Protein AF-A0A7J7LRU0-F1 (afdb_monomer)

Foldseek 3Di:
DLVQLLVDPALVSLVVVLVVLLCVVVVDVVSLVVCVVVVVLLSSLVSLLVVQVSDDPSSLVSLLSSFKDQDDPPPPPPPPDDDDDDDDDDDDDDDDDDDDDDDDDDDDDDDDDDDDDDDDDDDDDDDDDDDDDDPPPPPVPVVLRQIDGPRLSSCLNHLLPVVSVLSHPPVSLLVSLVSLLSLCVRPPCNVVSLVSCVVSVVLLSLLVVLQDPSDDPVNNVSSVVSVVSSCVVPDDPVSVVSVVVSCCVPVVPPDPPPPPPPPDDDDDDDDDDDDPDDDDD

Sequence (281 aa):
MLALIEAAETRDMLHMTLPLLACALRQNPQNVQDMQSYRGYHLLALFLHRRMSLFDMLCLEIFFQMAACEASVSETQKVPEIQTITTPPAGVIHETSYDYLTLSKFDELSSVGSHGDMDDFSVLKDSLSHISELEHNEVQSSTSNCVVSSNADMVKHVLLDWTLWVMAPVSIQISLLGFLERLVSMHWYRNHNLTVLRRINLVQHLLITLQRGDVEVPVLEKLVVLLGVVLEDGFLGSELEQVVKFVIMTFDPPKLASRHQITRVDGKTCYCVEHVARDAY

Structure (mmCIF, N/CA/C/O backbone):
data_AF-A0A7J7LRU0-F1
#
_entry.id   AF-A0A7J7LRU0-F1
#
loop_
_atom_site.group_PDB
_atom_site.id
_atom_site.type_symbol
_atom_site.label_atom_id
_atom_site.label_alt_id
_atom_site.label_comp_id
_atom_site.label_asym_id
_atom_site.label_entity_id
_atom_site.label_seq_id
_atom_site.pdbx_PDB_ins_code
_atom_site.Cartn_x
_atom_site.Cartn_y
_atom_site.Cartn_z
_atom_site.occupancy
_atom_site.B_iso_or_equiv
_atom_site.auth_seq_id
_atom_site.auth_comp_id
_atom_site.auth_asym_id
_atom_site.auth_atom_id
_atom_site.pdbx_PDB_model_num
ATOM 1 N N . MET A 1 1 ? 12.204 8.845 -16.095 1.00 88.19 1 MET A N 1
ATOM 2 C CA . MET A 1 1 ? 12.395 7.695 -15.181 1.00 88.19 1 MET A CA 1
ATOM 3 C C . MET A 1 1 ? 11.219 6.733 -15.196 1.00 88.19 1 MET A C 1
ATOM 5 O O . MET A 1 1 ? 11.465 5.566 -15.446 1.00 88.19 1 MET A O 1
ATOM 9 N N . LEU A 1 2 ? 9.967 7.180 -15.021 1.00 94.19 2 LEU A N 1
ATOM 10 C CA . LEU A 1 2 ? 8.805 6.273 -15.064 1.00 94.19 2 LEU A CA 1
ATOM 11 C C . LEU A 1 2 ? 8.705 5.441 -16.358 1.00 94.19 2 LEU A C 1
ATOM 13 O O . LEU A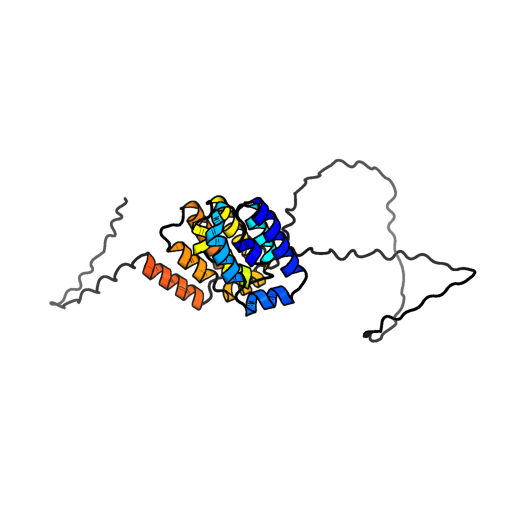 1 2 ? 8.419 4.254 -16.287 1.00 94.19 2 LEU A O 1
ATOM 17 N N . ALA A 1 3 ? 9.055 6.016 -17.513 1.00 94.38 3 ALA A N 1
ATOM 18 C CA . ALA A 1 3 ? 9.120 5.280 -18.781 1.00 94.38 3 ALA A CA 1
ATOM 19 C C . ALA A 1 3 ? 10.115 4.097 -18.770 1.00 94.38 3 ALA A C 1
ATOM 21 O O . ALA A 1 3 ? 9.905 3.117 -19.473 1.00 94.38 3 ALA A O 1
ATOM 22 N N . LEU A 1 4 ? 11.186 4.152 -17.963 1.00 94.69 4 LEU A N 1
ATOM 23 C CA . LEU A 1 4 ? 12.121 3.026 -17.827 1.00 94.69 4 LEU A CA 1
ATOM 24 C C . LEU A 1 4 ? 11.500 1.868 -17.036 1.00 94.69 4 LEU A C 1
ATOM 26 O O . LEU A 1 4 ? 11.784 0.714 -17.329 1.00 94.69 4 LEU A O 1
ATOM 30 N N . ILE A 1 5 ? 10.642 2.179 -16.060 1.00 95.56 5 ILE A N 1
ATOM 31 C CA . ILE A 1 5 ? 9.889 1.179 -15.291 1.00 95.56 5 ILE A CA 1
ATOM 32 C C . ILE A 1 5 ? 8.821 0.544 -16.186 1.00 95.56 5 ILE A C 1
ATOM 34 O O . ILE A 1 5 ? 8.662 -0.673 -16.191 1.00 95.56 5 ILE A O 1
ATOM 38 N N . GLU A 1 6 ? 8.133 1.352 -16.997 1.00 96.25 6 GLU A N 1
ATOM 39 C CA . GLU A 1 6 ? 7.193 0.851 -18.005 1.00 96.25 6 GLU A CA 1
ATOM 40 C C . GLU A 1 6 ? 7.884 -0.095 -19.003 1.00 96.25 6 GLU A C 1
ATOM 42 O O . GLU A 1 6 ? 7.370 -1.177 -19.294 1.00 96.25 6 GLU A O 1
ATOM 47 N N . ALA A 1 7 ? 9.074 0.274 -19.480 1.00 96.06 7 ALA A N 1
ATOM 48 C CA . ALA A 1 7 ? 9.856 -0.505 -20.437 1.00 96.06 7 ALA A CA 1
ATOM 49 C C . ALA A 1 7 ? 10.620 -1.696 -19.824 1.00 96.06 7 ALA A C 1
ATOM 51 O O . ALA A 1 7 ? 11.275 -2.427 -20.560 1.00 96.06 7 ALA A O 1
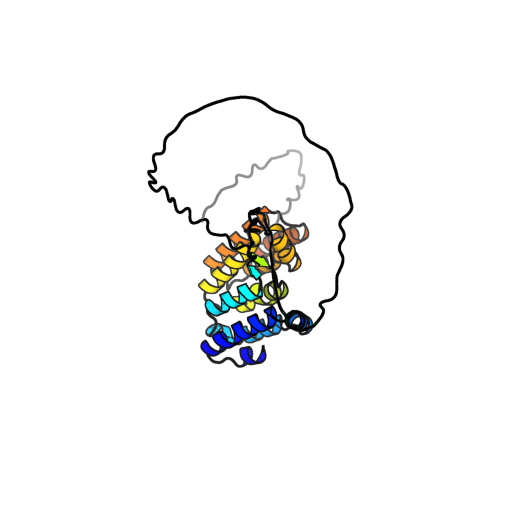ATOM 52 N N . ALA A 1 8 ? 10.577 -1.905 -18.504 1.00 96.62 8 ALA A N 1
ATOM 53 C CA . ALA A 1 8 ? 11.295 -3.008 -17.872 1.00 96.62 8 ALA A CA 1
ATOM 54 C C . ALA A 1 8 ? 10.692 -4.364 -18.274 1.00 96.62 8 ALA A C 1
ATOM 56 O O . ALA A 1 8 ? 9.512 -4.612 -18.046 1.00 96.62 8 ALA A O 1
ATOM 57 N N . GLU A 1 9 ? 11.504 -5.254 -18.843 1.00 96.06 9 GLU A N 1
ATOM 58 C CA . GLU A 1 9 ? 11.074 -6.603 -19.255 1.00 96.06 9 GLU A CA 1
ATOM 59 C C . GLU A 1 9 ? 11.659 -7.708 -18.367 1.00 96.06 9 GLU A C 1
ATOM 61 O O . GLU A 1 9 ? 11.152 -8.829 -18.348 1.00 96.06 9 GLU A O 1
ATOM 66 N N . THR A 1 10 ? 12.699 -7.390 -17.592 1.00 97.31 10 THR A N 1
ATOM 67 C CA . THR A 1 10 ? 13.363 -8.324 -16.679 1.00 97.31 10 THR A CA 1
ATOM 68 C C . THR A 1 10 ? 13.383 -7.790 -15.251 1.00 97.31 10 THR A C 1
ATOM 70 O O . THR A 1 10 ? 13.264 -6.586 -15.005 1.00 97.31 10 THR A O 1
ATOM 73 N N . ARG A 1 11 ? 13.562 -8.702 -14.289 1.00 96.81 11 ARG A N 1
ATOM 74 C CA . ARG A 1 11 ? 13.731 -8.352 -12.873 1.00 96.81 11 ARG A CA 1
ATOM 75 C C . ARG A 1 11 ? 14.931 -7.426 -12.665 1.00 96.81 11 ARG A C 1
ATOM 77 O O . ARG A 1 11 ? 14.790 -6.412 -11.993 1.00 96.81 11 ARG A O 1
ATOM 84 N N . ASP A 1 12 ? 16.053 -7.704 -13.326 1.00 96.81 12 ASP A N 1
ATOM 85 C CA . ASP A 1 12 ? 17.265 -6.882 -13.231 1.00 96.81 12 ASP A CA 1
ATOM 86 C C . ASP A 1 12 ? 17.023 -5.438 -13.699 1.00 96.81 12 ASP A C 1
ATOM 88 O O . ASP A 1 12 ? 17.515 -4.488 -13.093 1.00 96.81 12 ASP A O 1
ATOM 92 N N . MET A 1 13 ? 16.205 -5.236 -14.741 1.00 97.12 13 MET A N 1
ATOM 93 C CA . MET A 1 13 ? 15.830 -3.887 -15.178 1.00 97.12 13 MET A CA 1
ATOM 94 C C . MET A 1 13 ? 15.014 -3.147 -14.113 1.00 97.12 13 MET A C 1
ATOM 96 O O . MET A 1 13 ? 15.250 -1.958 -13.888 1.00 97.12 13 MET A O 1
ATOM 100 N N . LEU A 1 14 ? 14.082 -3.817 -13.425 1.00 96.25 14 LEU A N 1
ATOM 101 C CA . LEU A 1 14 ? 13.378 -3.214 -12.285 1.00 96.25 14 LEU A CA 1
ATOM 102 C C . LEU A 1 14 ? 14.336 -2.908 -11.132 1.00 96.25 14 LEU A C 1
ATOM 104 O O . LEU A 1 14 ? 14.310 -1.801 -10.595 1.00 96.25 14 LEU A O 1
ATOM 108 N N . HIS A 1 15 ? 15.228 -3.843 -10.806 1.00 96.81 15 HIS A N 1
ATOM 109 C CA . HIS A 1 15 ? 16.240 -3.678 -9.759 1.00 96.81 15 HIS A CA 1
ATOM 110 C C . HIS A 1 15 ? 17.196 -2.521 -10.033 1.00 96.81 15 HIS A C 1
ATOM 112 O O . HIS A 1 15 ? 17.684 -1.914 -9.092 1.00 96.81 15 HIS A O 1
ATOM 118 N N . MET A 1 16 ? 17.429 -2.162 -11.294 1.00 95.44 16 MET A N 1
ATOM 119 C CA . MET A 1 16 ? 18.227 -0.987 -11.646 1.00 95.44 16 MET A CA 1
ATOM 120 C C . MET A 1 16 ? 17.396 0.301 -11.676 1.00 95.44 16 MET A C 1
ATOM 122 O O . MET A 1 16 ? 17.855 1.355 -11.241 1.00 95.44 16 MET A O 1
ATOM 126 N N . THR A 1 17 ? 16.167 0.251 -12.189 1.00 97.38 17 THR A N 1
ATOM 127 C CA . THR A 1 17 ? 15.354 1.457 -12.425 1.00 97.38 17 THR A CA 1
ATOM 128 C C . THR A 1 17 ? 14.665 1.985 -11.169 1.00 97.38 17 THR A C 1
ATOM 130 O O . THR A 1 17 ? 14.569 3.205 -11.010 1.00 97.38 17 THR A O 1
ATOM 133 N N . LEU A 1 18 ? 14.226 1.111 -10.257 1.00 97.19 18 LEU A N 1
ATOM 134 C CA . LEU A 1 18 ? 13.568 1.522 -9.015 1.00 97.19 18 LEU A CA 1
ATOM 135 C C . LEU A 1 18 ? 14.518 2.281 -8.069 1.00 97.19 18 LEU A C 1
ATOM 137 O O . LEU A 1 18 ? 14.130 3.362 -7.618 1.00 97.19 18 LEU A O 1
ATOM 141 N N . PRO A 1 19 ? 15.768 1.837 -7.813 1.00 96.31 19 PRO A N 1
ATOM 142 C CA . PRO A 1 19 ? 16.715 2.621 -7.022 1.00 96.31 19 PRO A CA 1
ATOM 143 C C . PRO A 1 19 ? 17.074 3.953 -7.671 1.00 96.31 19 PRO A C 1
ATOM 145 O O . PRO A 1 19 ? 17.225 4.949 -6.969 1.00 96.31 19 PRO A O 1
ATOM 148 N N . LEU A 1 20 ? 17.182 4.007 -9.005 1.00 96.50 20 LEU A N 1
ATOM 149 C CA . LEU A 1 20 ? 17.423 5.267 -9.713 1.00 96.50 20 LEU A CA 1
ATOM 150 C C . LEU A 1 20 ? 16.274 6.256 -9.498 1.00 96.50 20 LEU A C 1
ATOM 152 O O . LEU A 1 20 ? 16.531 7.431 -9.229 1.00 96.50 20 LEU A O 1
ATOM 156 N N . LEU A 1 21 ? 15.023 5.786 -9.558 1.00 96.81 21 LEU A N 1
ATOM 157 C CA . LEU A 1 21 ? 13.862 6.605 -9.221 1.00 96.81 21 LEU A CA 1
ATOM 158 C C . LEU A 1 21 ? 13.920 7.065 -7.759 1.00 96.81 21 LEU A C 1
ATOM 160 O O . LEU A 1 21 ? 13.789 8.259 -7.501 1.00 96.81 21 LEU A O 1
ATOM 164 N N . ALA A 1 22 ? 14.164 6.154 -6.815 1.00 95.56 22 ALA A N 1
ATOM 165 C CA . ALA A 1 22 ? 14.264 6.486 -5.395 1.00 95.56 22 ALA A CA 1
ATOM 166 C C . ALA A 1 22 ? 15.348 7.543 -5.124 1.00 95.56 22 ALA A C 1
ATOM 168 O O . ALA A 1 22 ? 15.098 8.535 -4.438 1.00 95.56 22 ALA A O 1
ATOM 169 N N . CYS A 1 23 ? 16.528 7.389 -5.728 1.00 94.69 23 CYS A N 1
ATOM 170 C CA . CYS A 1 23 ? 17.610 8.366 -5.659 1.00 94.69 23 CYS A CA 1
ATOM 171 C C . CYS A 1 23 ? 17.199 9.720 -6.244 1.00 94.69 23 CYS A C 1
ATOM 173 O O . CYS A 1 23 ? 17.439 10.741 -5.606 1.00 94.69 23 CYS A O 1
ATOM 175 N N . ALA A 1 24 ? 16.548 9.749 -7.408 1.00 95.44 24 ALA A N 1
ATOM 176 C CA . ALA A 1 24 ? 16.116 10.998 -8.029 1.00 95.44 24 ALA A CA 1
ATOM 177 C C . ALA A 1 24 ? 15.064 11.744 -7.204 1.00 95.44 24 ALA A C 1
ATOM 179 O O . ALA A 1 24 ? 15.110 12.973 -7.143 1.00 95.44 24 ALA A O 1
ATOM 180 N N . LEU A 1 25 ? 14.138 11.027 -6.561 1.00 94.88 25 LEU A N 1
ATOM 181 C CA . LEU A 1 25 ? 13.164 11.642 -5.656 1.00 94.88 25 LEU A CA 1
ATOM 182 C C . LEU A 1 25 ? 13.831 12.162 -4.380 1.00 94.88 25 LEU A C 1
ATOM 184 O O . LEU A 1 25 ? 13.504 13.251 -3.921 1.00 94.88 25 LEU A O 1
ATOM 188 N N . ARG A 1 26 ? 14.800 11.421 -3.828 1.00 91.81 26 ARG A N 1
ATOM 189 C CA . ARG A 1 26 ? 15.513 11.816 -2.605 1.00 91.81 26 ARG A CA 1
ATOM 190 C C . ARG A 1 26 ? 16.450 13.007 -2.816 1.00 91.81 26 ARG A C 1
ATOM 192 O O . ARG A 1 26 ? 16.579 13.841 -1.930 1.00 91.81 26 ARG A O 1
ATOM 199 N N . GLN A 1 27 ? 17.128 13.073 -3.959 1.00 92.56 27 GLN A N 1
ATOM 200 C CA . GLN A 1 27 ? 18.131 14.106 -4.240 1.00 92.56 27 GLN A CA 1
ATOM 201 C C . GLN A 1 27 ? 17.520 15.451 -4.636 1.00 92.56 27 GLN A C 1
ATOM 203 O O . GLN A 1 27 ? 18.160 16.480 -4.439 1.00 92.56 27 GLN A O 1
ATOM 208 N N . ASN A 1 28 ? 16.312 15.458 -5.207 1.00 92.62 28 ASN A N 1
ATOM 209 C CA . ASN A 1 28 ? 15.682 16.683 -5.679 1.00 92.62 28 ASN A CA 1
ATOM 210 C C . ASN A 1 28 ? 14.194 16.737 -5.284 1.00 92.62 28 ASN A C 1
ATOM 212 O O . ASN A 1 28 ? 13.382 16.037 -5.896 1.00 92.62 28 ASN A O 1
ATOM 216 N N . PRO A 1 29 ? 13.800 17.606 -4.332 1.00 92.19 29 PRO A N 1
ATOM 217 C CA . PRO A 1 29 ? 12.407 17.732 -3.907 1.00 92.19 29 PRO A CA 1
ATOM 218 C C . PRO A 1 29 ? 11.482 18.221 -5.030 1.00 92.19 29 PRO A C 1
ATOM 220 O O . PRO A 1 29 ? 10.289 17.919 -4.998 1.00 92.19 29 PRO A O 1
ATOM 223 N N . GLN A 1 30 ? 12.008 18.900 -6.059 1.00 95.94 30 GLN A N 1
ATOM 224 C CA . GLN A 1 30 ? 11.218 19.257 -7.238 1.00 95.94 30 GLN A CA 1
ATOM 225 C C . GLN A 1 30 ? 10.690 18.008 -7.949 1.00 95.94 30 GLN A C 1
ATOM 227 O O . GLN A 1 30 ? 9.542 17.995 -8.371 1.00 95.94 30 GLN A O 1
ATOM 232 N N . ASN A 1 31 ? 11.462 16.917 -7.998 1.00 95.81 31 ASN A N 1
ATOM 233 C CA . ASN A 1 31 ? 10.994 15.672 -8.608 1.00 95.81 31 ASN A CA 1
ATOM 234 C C . ASN A 1 31 ? 9.808 15.072 -7.836 1.00 95.81 31 ASN A C 1
ATOM 236 O O . ASN A 1 31 ? 8.919 14.478 -8.441 1.00 95.81 31 ASN A O 1
ATOM 240 N N . VAL A 1 32 ? 9.768 15.235 -6.508 1.00 95.12 32 VAL A N 1
ATOM 241 C CA . VAL A 1 32 ? 8.619 14.820 -5.686 1.00 95.12 32 VAL A CA 1
ATOM 242 C C . VAL A 1 32 ? 7.399 15.687 -6.002 1.00 95.12 32 VAL A C 1
ATOM 244 O O . VAL A 1 32 ? 6.313 15.146 -6.209 1.00 95.12 32 VAL A O 1
ATOM 247 N N . GLN A 1 33 ? 7.579 17.007 -6.111 1.00 96.00 33 GLN A N 1
ATOM 248 C CA . GLN A 1 33 ? 6.503 17.928 -6.499 1.00 96.00 33 GLN A CA 1
ATOM 249 C C . GLN A 1 33 ? 5.985 17.654 -7.915 1.00 96.00 33 GLN A C 1
ATOM 251 O O . GLN A 1 33 ? 4.777 17.689 -8.151 1.00 96.00 33 GLN A O 1
ATOM 256 N N . ASP A 1 34 ? 6.869 17.327 -8.854 1.00 96.50 34 ASP A N 1
ATOM 257 C CA . ASP A 1 34 ? 6.502 16.964 -10.220 1.00 96.50 34 ASP A CA 1
ATOM 258 C C . ASP A 1 34 ? 5.733 15.634 -10.231 1.00 96.50 34 ASP A C 1
ATOM 260 O O . ASP A 1 34 ? 4.680 15.527 -10.861 1.00 96.50 34 ASP A O 1
ATOM 264 N N . MET A 1 35 ? 6.183 14.631 -9.464 1.00 97.12 35 MET A N 1
ATOM 265 C CA . MET A 1 35 ? 5.444 13.375 -9.281 1.00 97.12 35 MET A CA 1
ATOM 266 C C . MET A 1 35 ? 4.036 13.607 -8.716 1.00 97.12 35 MET A C 1
ATOM 268 O O . MET A 1 35 ? 3.106 12.901 -9.102 1.00 97.12 35 MET A O 1
ATOM 272 N N . GLN A 1 36 ? 3.842 14.589 -7.839 1.00 95.19 36 GLN A N 1
ATOM 273 C CA . GLN A 1 36 ? 2.513 14.958 -7.341 1.00 95.19 36 GLN A CA 1
ATOM 274 C C . GLN A 1 36 ? 1.690 15.672 -8.422 1.00 95.19 36 GLN A C 1
ATOM 276 O O . GLN A 1 36 ? 0.579 15.244 -8.746 1.00 95.19 36 GLN A O 1
ATOM 281 N N . SER A 1 37 ? 2.261 16.712 -9.033 1.00 96.62 37 SER A N 1
ATOM 282 C CA . SER A 1 37 ? 1.595 17.583 -10.011 1.00 96.62 37 SER A CA 1
ATOM 283 C C . SER A 1 37 ? 1.133 16.821 -11.253 1.00 96.62 37 SER A C 1
ATOM 285 O O . SER A 1 37 ? 0.023 17.031 -11.742 1.00 96.62 37 SER A O 1
ATOM 287 N N . TYR A 1 38 ? 1.948 15.877 -11.727 1.00 96.38 38 TYR A N 1
ATOM 288 C CA . TYR A 1 38 ? 1.667 15.076 -12.919 1.00 96.38 38 TYR A CA 1
ATOM 289 C C . TYR A 1 38 ? 1.069 13.700 -12.607 1.00 96.38 38 TYR A C 1
ATOM 291 O O . TYR A 1 38 ? 1.024 12.838 -13.482 1.00 96.38 38 TYR A O 1
ATOM 299 N N . ARG A 1 39 ? 0.606 13.465 -11.368 1.00 96.94 39 ARG A N 1
ATOM 300 C CA . ARG A 1 39 ? 0.077 12.162 -10.918 1.00 96.94 39 ARG A CA 1
ATOM 301 C C . ARG A 1 39 ? 1.047 10.998 -11.175 1.00 96.94 39 ARG A C 1
ATOM 303 O O . ARG A 1 39 ? 0.626 9.863 -11.395 1.00 96.94 39 ARG A O 1
ATOM 310 N N . GLY A 1 40 ? 2.347 11.261 -11.103 1.00 97.62 40 GLY A N 1
ATOM 311 C CA . GLY A 1 40 ? 3.419 10.301 -11.337 1.00 97.62 40 G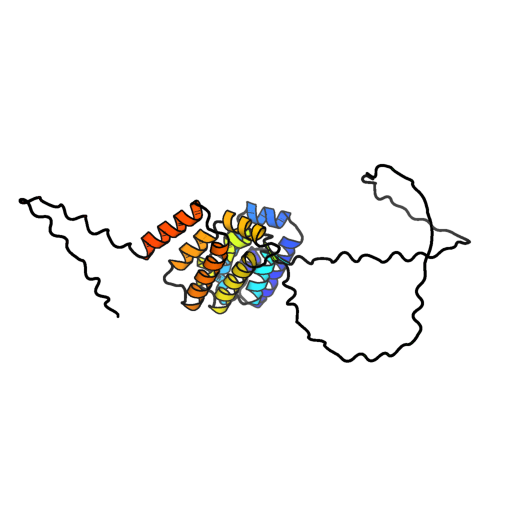LY A CA 1
ATOM 312 C C . GLY A 1 40 ? 3.330 9.050 -10.463 1.00 97.62 40 GLY A C 1
ATOM 313 O O . GLY A 1 40 ? 3.620 7.966 -10.953 1.00 97.62 40 GLY A O 1
ATOM 314 N N . TYR A 1 41 ? 2.855 9.148 -9.215 1.00 97.75 41 TYR A N 1
ATOM 315 C CA . TYR A 1 41 ? 2.637 7.962 -8.368 1.00 97.75 41 TYR A CA 1
ATOM 316 C C . TYR A 1 41 ? 1.505 7.059 -8.875 1.00 97.75 41 TYR A C 1
ATOM 318 O O . TYR A 1 41 ? 1.621 5.840 -8.811 1.00 97.75 41 TYR A O 1
ATOM 326 N N . HIS A 1 42 ? 0.448 7.634 -9.455 1.00 96.94 42 HIS A N 1
ATOM 327 C CA . HIS A 1 42 ? -0.616 6.842 -10.077 1.00 96.94 42 HIS A CA 1
ATOM 328 C C . HIS A 1 42 ? -0.094 6.141 -11.334 1.00 96.94 42 HIS A C 1
ATOM 330 O O . HIS A 1 42 ? -0.379 4.970 -11.558 1.00 96.94 42 HIS A O 1
ATOM 336 N N . LEU A 1 43 ? 0.701 6.848 -12.147 1.00 97.00 43 LEU A N 1
ATOM 337 C CA . LEU A 1 43 ? 1.359 6.256 -13.313 1.00 97.00 43 LEU A CA 1
ATOM 338 C C . LEU A 1 43 ? 2.324 5.140 -12.905 1.00 97.00 43 LEU A C 1
ATOM 340 O O . LEU A 1 43 ? 2.339 4.092 -13.540 1.00 97.00 43 LEU A O 1
ATOM 344 N N . LEU A 1 44 ? 3.081 5.331 -11.821 1.00 97.56 44 LEU A N 1
ATOM 345 C CA . LEU A 1 44 ? 3.947 4.299 -11.259 1.00 97.56 44 LEU A CA 1
ATOM 346 C C . LEU A 1 44 ? 3.145 3.040 -10.901 1.00 97.56 44 LEU A C 1
ATOM 348 O O . LEU A 1 44 ? 3.507 1.960 -11.360 1.00 97.56 44 LEU A O 1
ATOM 352 N N . ALA A 1 45 ? 2.035 3.175 -10.167 1.00 96.62 45 ALA A N 1
ATOM 353 C CA . ALA A 1 45 ? 1.150 2.049 -9.857 1.00 96.62 45 ALA A CA 1
ATOM 354 C C . ALA A 1 45 ? 0.640 1.354 -11.134 1.00 96.62 45 ALA A C 1
ATOM 356 O O . ALA A 1 45 ? 0.750 0.135 -11.268 1.00 96.62 45 ALA A O 1
ATOM 357 N N . LEU A 1 46 ? 0.170 2.124 -12.122 1.00 96.12 46 LEU A N 1
ATOM 358 C CA . LEU A 1 46 ? -0.312 1.597 -13.405 1.00 96.12 46 LEU A CA 1
ATOM 359 C C . LEU A 1 46 ? 0.759 0.824 -14.186 1.00 96.12 46 LEU A C 1
ATOM 361 O O . LEU A 1 46 ? 0.459 -0.211 -14.781 1.00 96.12 46 LEU A O 1
ATOM 365 N N . PHE A 1 47 ? 2.004 1.300 -14.201 1.00 96.19 47 PHE A N 1
ATOM 366 C CA . PHE A 1 47 ? 3.094 0.591 -14.869 1.00 96.19 47 PHE A CA 1
ATOM 367 C C . PHE A 1 47 ? 3.453 -0.704 -14.141 1.00 96.19 47 PHE A C 1
ATOM 369 O O . PHE A 1 47 ? 3.691 -1.723 -14.790 1.00 96.19 47 PHE A O 1
ATOM 376 N N . LEU A 1 48 ? 3.408 -0.707 -12.808 1.00 95.75 48 LEU A N 1
ATOM 377 C CA . LEU A 1 48 ? 3.701 -1.892 -12.005 1.00 95.75 48 LEU A CA 1
ATOM 378 C C . LEU A 1 48 ? 2.660 -2.996 -12.143 1.00 95.75 48 LEU A C 1
ATOM 380 O O . LEU A 1 48 ? 3.037 -4.162 -12.100 1.00 95.75 48 LEU A O 1
ATOM 384 N N . HIS A 1 49 ? 1.388 -2.669 -12.386 1.00 94.75 49 HIS A N 1
ATOM 385 C CA . HIS A 1 49 ? 0.347 -3.674 -12.654 1.00 94.75 49 HIS A CA 1
ATOM 386 C C . HIS A 1 49 ? 0.775 -4.673 -13.740 1.00 94.75 49 HIS A C 1
ATOM 388 O O . HIS A 1 49 ? 0.590 -5.879 -13.601 1.00 94.75 49 HIS A O 1
ATOM 394 N N . ARG A 1 50 ? 1.434 -4.189 -14.801 1.00 92.88 50 ARG A N 1
ATOM 395 C CA . ARG A 1 50 ? 1.934 -5.021 -15.914 1.00 92.88 50 ARG A CA 1
ATOM 396 C C . ARG A 1 50 ? 3.287 -5.684 -15.640 1.00 92.88 50 ARG A C 1
ATOM 398 O O . ARG A 1 50 ? 3.787 -6.419 -16.492 1.00 92.88 50 ARG A O 1
ATOM 405 N N . ARG A 1 51 ? 3.910 -5.373 -14.503 1.00 94.88 51 ARG A N 1
ATOM 406 C CA . ARG A 1 51 ? 5.264 -5.796 -14.115 1.00 94.88 51 ARG A CA 1
ATOM 407 C C . ARG A 1 51 ? 5.296 -6.528 -12.779 1.00 94.88 51 ARG A C 1
ATOM 409 O O . ARG A 1 51 ? 6.375 -6.906 -12.336 1.00 94.88 51 ARG A O 1
ATOM 416 N N . MET A 1 52 ? 4.141 -6.785 -12.164 1.00 95.06 52 MET A N 1
ATOM 417 C CA . MET A 1 52 ? 4.073 -7.397 -10.838 1.00 95.06 52 MET A CA 1
ATOM 418 C C . MET A 1 52 ? 4.721 -8.789 -10.799 1.00 95.06 52 MET A C 1
ATOM 420 O O . MET A 1 52 ? 5.323 -9.156 -9.799 1.00 95.06 52 MET A O 1
ATOM 424 N N . SER A 1 53 ? 4.717 -9.532 -11.911 1.00 95.12 53 SER A N 1
ATOM 425 C CA . SER A 1 53 ? 5.417 -10.823 -12.021 1.00 95.12 53 SER A CA 1
ATOM 426 C C . SER A 1 53 ? 6.944 -10.727 -11.888 1.00 95.12 53 SER A C 1
ATOM 428 O O . SER A 1 53 ? 7.607 -11.721 -11.600 1.00 95.12 53 SER A O 1
ATOM 430 N N . LEU A 1 54 ? 7.516 -9.548 -12.141 1.00 96.00 54 LEU A N 1
ATOM 431 C CA . LEU A 1 54 ? 8.945 -9.272 -11.997 1.00 96.00 54 LEU A CA 1
ATOM 432 C C . LEU A 1 54 ? 9.281 -8.713 -10.605 1.00 96.00 54 LEU A C 1
ATOM 434 O O . LEU A 1 54 ? 10.448 -8.739 -10.218 1.00 96.00 54 LEU A O 1
ATOM 438 N N . PHE A 1 55 ? 8.275 -8.219 -9.878 1.00 96.69 55 PHE A N 1
ATOM 439 C CA . PHE A 1 55 ? 8.414 -7.524 -8.604 1.00 96.69 55 PHE A CA 1
ATOM 440 C C . PHE A 1 55 ? 8.700 -8.508 -7.465 1.00 96.69 55 PHE A C 1
ATOM 442 O O . PHE A 1 55 ? 8.032 -9.530 -7.315 1.00 96.69 55 PHE A O 1
ATOM 449 N N . ASP A 1 56 ? 9.698 -8.193 -6.647 1.00 96.81 56 ASP A N 1
ATOM 450 C CA . ASP A 1 56 ? 10.123 -9.009 -5.514 1.00 96.81 56 ASP A CA 1
ATOM 451 C C . ASP A 1 56 ? 10.315 -8.166 -4.245 1.00 96.81 56 ASP A C 1
ATOM 453 O O . ASP A 1 56 ? 9.996 -6.976 -4.201 1.00 96.81 56 ASP A O 1
ATOM 457 N N . MET A 1 57 ? 10.817 -8.798 -3.183 1.00 97.44 57 MET A N 1
ATOM 458 C CA . MET A 1 57 ? 11.022 -8.131 -1.895 1.00 97.44 57 MET A CA 1
ATOM 459 C C . MET A 1 57 ? 11.984 -6.948 -1.977 1.00 97.44 57 MET A C 1
ATOM 461 O O . MET A 1 57 ? 11.738 -5.937 -1.328 1.00 97.44 57 MET A O 1
ATOM 465 N N . LEU A 1 58 ? 13.026 -7.023 -2.811 1.00 96.75 58 LEU A N 1
ATOM 466 C CA . LEU A 1 58 ? 13.960 -5.911 -2.979 1.00 96.75 58 LEU A CA 1
ATOM 467 C C . LEU A 1 58 ? 13.248 -4.690 -3.576 1.00 96.75 58 LEU A C 1
ATOM 469 O O . LEU A 1 58 ? 13.435 -3.563 -3.121 1.00 96.75 58 LEU A O 1
ATOM 473 N N . CYS A 1 59 ? 12.378 -4.917 -4.564 1.00 97.50 59 CYS A N 1
ATOM 474 C CA . CYS A 1 59 ? 11.550 -3.857 -5.132 1.00 97.50 59 CYS A CA 1
ATOM 475 C C . CYS A 1 59 ? 10.634 -3.221 -4.070 1.00 97.50 59 CYS A C 1
ATOM 477 O O . CYS A 1 59 ? 10.488 -1.997 -4.035 1.00 97.50 59 CYS A O 1
ATOM 479 N N . LEU A 1 60 ? 10.049 -4.038 -3.184 1.00 97.94 60 LEU A N 1
ATOM 480 C CA . LEU A 1 60 ? 9.203 -3.564 -2.085 1.00 97.94 60 LEU A CA 1
ATOM 481 C C . LEU A 1 60 ? 9.986 -2.709 -1.079 1.00 97.94 60 LEU A C 1
ATOM 483 O O . LEU A 1 60 ? 9.513 -1.648 -0.672 1.00 97.94 60 LEU A O 1
ATOM 487 N N . GLU A 1 61 ? 11.191 -3.134 -0.703 1.00 96.50 61 GLU A N 1
ATOM 488 C CA . GLU A 1 61 ? 12.056 -2.389 0.218 1.00 96.50 61 GLU A CA 1
ATOM 489 C C . GLU A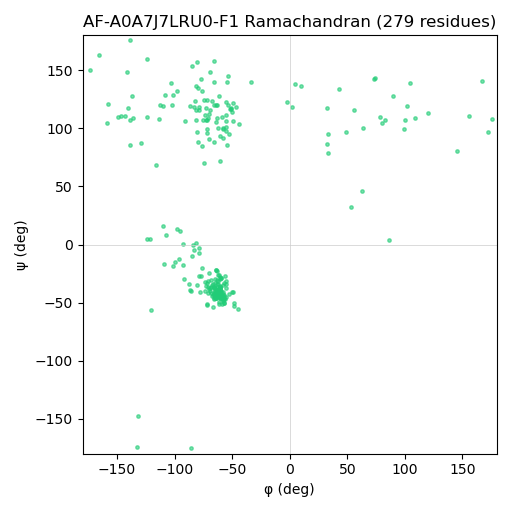 1 61 ? 12.400 -0.998 -0.322 1.00 96.50 61 GLU A C 1
ATOM 491 O O . GLU A 1 61 ? 12.349 -0.012 0.416 1.00 96.50 61 GLU A O 1
ATOM 496 N N . ILE A 1 62 ? 12.661 -0.888 -1.628 1.00 96.44 62 ILE A N 1
ATOM 497 C CA . ILE A 1 62 ? 12.888 0.407 -2.281 1.00 96.44 62 ILE A CA 1
ATOM 498 C C . ILE A 1 62 ? 11.648 1.300 -2.148 1.00 96.44 62 ILE A C 1
ATOM 500 O O . ILE A 1 62 ? 11.775 2.498 -1.896 1.00 96.44 62 ILE A O 1
ATOM 504 N N . PHE A 1 63 ? 10.437 0.746 -2.253 1.00 97.38 63 PHE A N 1
ATOM 505 C CA . PHE A 1 63 ? 9.213 1.537 -2.091 1.00 97.38 63 PHE A CA 1
ATOM 506 C C . PHE A 1 63 ? 9.025 2.025 -0.660 1.00 97.38 63 PHE A C 1
ATOM 508 O O . PHE A 1 63 ? 8.596 3.162 -0.464 1.00 97.38 63 PHE A O 1
ATOM 515 N N . PHE A 1 64 ? 9.392 1.216 0.335 1.00 96.12 64 PHE A N 1
ATOM 516 C CA . PHE A 1 64 ? 9.396 1.659 1.728 1.00 96.12 64 PHE A CA 1
ATOM 517 C C . PHE A 1 64 ? 10.353 2.834 1.936 1.00 96.12 64 PHE A C 1
ATOM 519 O O . PHE A 1 64 ? 9.955 3.827 2.541 1.00 96.12 64 PHE A O 1
ATOM 526 N N . GLN A 1 65 ? 11.554 2.784 1.352 1.00 94.12 65 GLN A N 1
ATOM 527 C CA . GLN A 1 65 ? 12.520 3.892 1.396 1.00 94.12 65 GLN A CA 1
ATOM 528 C C . GLN A 1 65 ? 12.029 5.153 0.667 1.00 94.12 65 GLN A C 1
ATOM 530 O O . GLN A 1 65 ? 12.408 6.267 1.019 1.00 94.12 65 GLN A O 1
ATOM 535 N N . MET A 1 66 ? 11.200 5.001 -0.369 1.00 94.25 66 MET A N 1
ATOM 536 C CA . MET A 1 66 ? 10.586 6.133 -1.072 1.00 94.25 66 MET A CA 1
ATOM 537 C C . MET A 1 66 ? 9.408 6.744 -0.305 1.00 94.25 66 MET A C 1
ATOM 539 O O . MET A 1 66 ? 9.095 7.917 -0.513 1.00 94.25 66 MET A O 1
ATOM 543 N N . ALA A 1 67 ? 8.729 5.945 0.522 1.00 94.94 67 ALA A N 1
ATOM 544 C CA . ALA A 1 67 ? 7.562 6.342 1.303 1.00 94.94 67 ALA A CA 1
ATOM 545 C C . ALA A 1 67 ? 7.933 6.947 2.664 1.00 94.94 67 ALA A C 1
ATOM 547 O O . ALA A 1 67 ? 7.230 7.830 3.165 1.00 94.94 67 ALA A O 1
ATOM 548 N N . ALA A 1 68 ? 9.015 6.459 3.268 1.00 92.00 68 ALA A N 1
ATOM 549 C CA . ALA A 1 68 ? 9.422 6.824 4.610 1.00 92.00 68 ALA A CA 1
ATOM 550 C C . ALA A 1 68 ? 10.940 6.965 4.747 1.00 92.00 68 ALA A C 1
ATOM 552 O O . ALA A 1 68 ? 11.718 6.273 4.094 1.00 92.00 68 ALA A O 1
ATOM 553 N N . CYS A 1 69 ? 11.348 7.862 5.640 1.00 84.44 69 CYS A N 1
ATOM 554 C CA . CYS A 1 69 ? 12.742 8.066 6.006 1.00 84.44 69 CYS A CA 1
ATOM 555 C C . CYS A 1 69 ? 13.021 7.420 7.364 1.00 84.44 69 CYS A C 1
ATOM 557 O O . CYS A 1 69 ? 12.228 7.559 8.297 1.00 84.44 69 CYS A O 1
ATOM 559 N N . GLU A 1 70 ? 14.176 6.774 7.493 1.00 80.75 70 GLU A N 1
ATOM 560 C CA . GLU A 1 70 ? 14.723 6.406 8.797 1.00 80.75 70 GLU A CA 1
ATOM 561 C C . GLU A 1 70 ? 15.375 7.650 9.408 1.00 80.75 70 GLU A C 1
ATOM 563 O O . GLU A 1 70 ? 16.327 8.204 8.856 1.00 80.75 70 GLU A O 1
ATOM 568 N N . ALA A 1 71 ? 14.836 8.134 10.524 1.00 63.94 71 ALA A N 1
ATOM 569 C CA . ALA A 1 71 ? 15.454 9.208 11.276 1.00 63.94 71 ALA A CA 1
ATOM 570 C C . ALA A 1 71 ? 16.648 8.633 12.045 1.00 63.94 71 ALA A C 1
ATOM 572 O O . ALA A 1 71 ? 16.487 7.916 13.035 1.00 63.94 71 ALA A O 1
ATOM 573 N N . SER A 1 72 ? 17.859 8.955 11.589 1.00 54.75 72 SER A N 1
ATOM 574 C CA . SER A 1 72 ? 19.054 8.797 12.407 1.00 54.75 72 SER A CA 1
ATOM 575 C C . SER A 1 72 ? 19.005 9.856 13.500 1.00 54.75 72 SER A C 1
ATOM 577 O O . SER A 1 72 ? 19.159 11.051 13.233 1.00 54.75 72 SER A O 1
ATOM 579 N N . VAL A 1 73 ? 18.774 9.426 14.734 1.00 46.94 73 VAL A N 1
ATOM 580 C CA . VAL A 1 73 ? 18.966 10.280 15.900 1.00 46.94 73 VAL A CA 1
ATOM 581 C C . VAL A 1 73 ? 20.470 10.416 16.047 1.00 46.94 73 VAL A C 1
ATOM 583 O O . VAL A 1 73 ? 21.132 9.529 16.576 1.00 46.94 73 VAL A O 1
ATOM 586 N N . SER A 1 74 ? 21.039 11.490 15.511 1.00 42.53 74 SER A N 1
ATOM 587 C CA . SER A 1 74 ? 22.369 11.895 15.934 1.00 42.53 74 SER A CA 1
ATOM 588 C C . SER A 1 74 ? 22.248 12.230 17.416 1.00 42.53 74 SER A C 1
ATOM 590 O O . SER A 1 74 ? 21.738 13.297 17.761 1.00 42.53 74 SER A O 1
ATOM 592 N N . GLU A 1 75 ? 22.654 11.310 18.294 1.00 35.56 75 GLU A N 1
ATOM 593 C CA . GLU A 1 75 ? 23.041 11.691 19.645 1.00 35.56 75 GLU A CA 1
ATOM 594 C C . GLU A 1 75 ? 24.026 12.839 19.474 1.00 35.56 75 GLU A C 1
ATOM 596 O O . GLU A 1 75 ? 25.082 12.688 18.855 1.00 35.56 75 GLU A O 1
ATOM 601 N N . THR A 1 76 ? 23.635 14.026 19.924 1.00 32.97 76 THR A N 1
ATOM 602 C CA . THR A 1 76 ? 24.521 15.175 19.983 1.00 32.97 76 THR A CA 1
ATOM 603 C C . THR A 1 76 ? 25.688 14.732 20.852 1.00 32.97 76 THR A C 1
ATOM 605 O O . THR A 1 76 ? 25.558 14.671 22.075 1.00 32.97 76 THR A O 1
ATOM 608 N N . GLN A 1 77 ? 26.808 14.350 20.230 1.00 33.12 77 GLN A N 1
ATOM 609 C CA . GLN A 1 77 ? 28.067 14.158 20.928 1.00 33.12 77 GLN A CA 1
ATOM 610 C C . GLN A 1 77 ? 28.332 15.474 21.651 1.00 33.12 77 GLN A C 1
ATOM 612 O O . GLN A 1 77 ? 28.735 16.468 21.048 1.00 33.12 77 GLN A O 1
ATOM 617 N N . LYS A 1 78 ? 28.043 15.494 22.954 1.00 35.06 78 LYS A N 1
ATOM 618 C CA . LYS A 1 78 ? 28.604 16.467 23.876 1.00 35.06 78 LYS A CA 1
ATOM 619 C C . LYS A 1 78 ? 30.106 16.241 23.809 1.00 35.06 78 LYS A C 1
ATOM 621 O O . LYS A 1 78 ? 30.629 15.345 24.464 1.00 35.06 78 LYS A O 1
ATOM 626 N N . VAL A 1 79 ? 30.769 16.994 22.940 1.00 33.69 79 VAL A N 1
ATOM 627 C CA . VAL A 1 79 ? 32.221 17.127 22.935 1.00 33.69 79 VAL A CA 1
ATOM 628 C C . VAL A 1 79 ? 32.607 17.554 24.354 1.00 33.69 79 VAL A C 1
ATOM 630 O O . VAL A 1 79 ? 32.114 18.588 24.811 1.00 33.69 79 VAL A O 1
ATOM 633 N N . PRO A 1 80 ? 33.420 16.779 25.089 1.00 32.88 80 PRO A N 1
ATOM 634 C CA . PRO A 1 80 ? 33.964 17.247 26.350 1.00 32.88 80 PRO A CA 1
ATOM 635 C C . PRO A 1 80 ? 34.904 18.414 26.04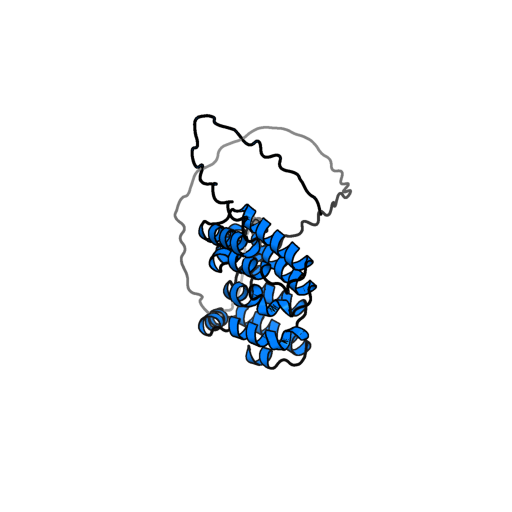2 1.00 32.88 80 PRO A C 1
ATOM 637 O O . PRO A 1 80 ? 35.872 18.250 25.299 1.00 32.88 80 PRO A O 1
ATOM 640 N N . GLU A 1 81 ? 34.608 19.592 26.589 1.00 30.64 81 GLU A N 1
ATOM 641 C CA . GLU A 1 81 ? 35.547 20.711 26.637 1.00 30.64 81 GLU A CA 1
ATOM 642 C C . GLU A 1 81 ? 36.835 20.251 27.329 1.00 30.64 81 GLU A C 1
ATOM 644 O O . GLU A 1 81 ? 36.883 20.076 28.546 1.00 30.64 81 GLU A O 1
ATOM 649 N N . ILE A 1 82 ? 37.898 20.057 26.551 1.00 37.78 82 ILE A N 1
ATOM 650 C CA . ILE A 1 82 ? 39.250 19.929 27.085 1.00 37.78 82 ILE A CA 1
ATOM 651 C C . ILE A 1 82 ? 39.852 21.333 27.107 1.00 37.78 82 ILE A C 1
ATOM 653 O O . ILE A 1 82 ? 40.208 21.899 26.075 1.00 37.78 82 ILE A O 1
ATOM 657 N N . GLN A 1 83 ? 39.962 21.895 28.309 1.00 31.11 83 GLN A N 1
ATOM 658 C CA . GLN A 1 83 ? 40.793 23.061 28.589 1.00 31.11 83 GLN A CA 1
ATOM 659 C C . GLN A 1 83 ? 42.266 22.632 28.617 1.00 31.11 83 GLN A C 1
ATOM 661 O O . GLN A 1 83 ? 42.635 21.775 29.420 1.00 31.11 83 GLN A O 1
ATOM 666 N N . THR A 1 84 ? 43.139 23.245 27.807 1.00 29.27 84 THR A N 1
ATOM 667 C CA . THR A 1 84 ? 44.568 23.385 28.159 1.00 29.27 84 THR A CA 1
ATOM 668 C C . THR A 1 84 ? 45.278 24.519 27.393 1.00 29.27 84 THR A C 1
ATOM 670 O O . THR A 1 84 ? 45.568 24.438 26.209 1.00 29.27 84 THR A O 1
ATOM 673 N N . ILE A 1 85 ? 45.489 25.604 28.138 1.00 33.09 85 ILE A N 1
ATOM 674 C CA . ILE A 1 85 ? 46.566 26.613 28.213 1.00 33.09 85 ILE A CA 1
ATOM 675 C C . ILE A 1 85 ? 47.753 26.591 27.196 1.00 33.09 85 ILE A C 1
ATOM 677 O O . ILE A 1 85 ? 48.461 25.597 27.057 1.00 33.09 85 ILE A O 1
ATOM 681 N N . THR A 1 86 ? 48.108 27.815 26.748 1.00 27.45 86 THR A N 1
ATOM 682 C CA . THR A 1 86 ? 49.452 28.425 26.468 1.00 27.45 86 THR A CA 1
ATOM 683 C C . THR A 1 86 ? 49.999 28.553 25.023 1.00 27.45 86 THR A C 1
ATOM 685 O O . THR A 1 86 ? 50.273 27.583 24.332 1.00 27.45 86 THR A O 1
ATOM 688 N N . THR A 1 87 ? 50.238 29.813 24.627 1.00 29.27 87 THR A N 1
ATOM 689 C CA . THR A 1 87 ? 50.921 30.406 23.439 1.00 29.27 87 THR A CA 1
ATOM 690 C C . THR A 1 87 ? 52.460 30.549 23.617 1.00 29.27 87 THR A C 1
ATOM 692 O O . THR A 1 87 ? 52.887 30.433 24.765 1.00 29.27 87 THR A O 1
ATOM 695 N N . PRO A 1 88 ? 53.264 31.154 22.689 1.00 46.19 88 PRO A N 1
ATOM 696 C CA . PRO A 1 88 ? 53.522 31.013 21.223 1.00 46.19 88 PRO A CA 1
ATOM 697 C C . PRO A 1 88 ? 55.087 30.949 20.966 1.00 46.19 88 PRO A C 1
ATOM 699 O O . PRO A 1 88 ? 55.756 30.490 21.892 1.00 46.19 88 PRO A O 1
ATOM 702 N N . PRO A 1 89 ? 55.767 31.425 19.868 1.00 45.25 89 PRO A N 1
ATOM 703 C CA . PRO A 1 89 ? 55.365 31.968 18.545 1.00 45.25 89 PRO A CA 1
ATOM 704 C C . PRO A 1 89 ? 56.195 31.529 17.291 1.00 45.25 89 PRO A C 1
ATOM 706 O O . PRO A 1 89 ? 57.255 30.923 17.397 1.00 45.25 89 PRO A O 1
ATOM 709 N N . ALA A 1 90 ? 55.722 32.000 16.118 1.00 30.02 90 ALA A N 1
ATOM 710 C CA . ALA A 1 90 ? 56.464 32.569 14.964 1.00 30.02 90 ALA A CA 1
ATOM 711 C C . ALA A 1 90 ? 56.334 31.873 13.582 1.00 30.02 90 ALA A C 1
ATOM 713 O O . ALA A 1 90 ? 56.923 30.830 13.338 1.00 30.02 90 ALA A O 1
ATOM 714 N N . GLY A 1 91 ? 55.700 32.588 12.633 1.00 28.59 91 GLY A N 1
ATOM 715 C CA . GLY A 1 91 ? 56.344 32.948 11.357 1.00 28.59 91 GLY A CA 1
ATOM 716 C C . GLY A 1 91 ? 55.911 32.277 10.037 1.00 28.59 91 GLY A C 1
ATOM 717 O O . GLY A 1 91 ? 56.387 31.199 9.720 1.00 28.59 91 GLY A O 1
ATOM 718 N N . VAL A 1 92 ? 55.233 33.081 9.195 1.00 30.34 92 VAL A N 1
ATOM 719 C CA . VAL A 1 92 ? 55.369 33.200 7.714 1.00 30.34 92 VAL A CA 1
ATOM 720 C C . VAL A 1 92 ? 54.367 32.462 6.777 1.00 30.34 92 VAL A C 1
ATOM 722 O O . VAL A 1 92 ? 54.547 31.303 6.437 1.00 30.34 92 VAL A O 1
ATOM 725 N N . ILE A 1 93 ? 53.378 33.249 6.298 1.00 32.75 93 ILE A N 1
ATOM 726 C CA . ILE A 1 93 ? 52.859 33.462 4.910 1.00 32.75 93 ILE A CA 1
ATOM 727 C C . ILE A 1 93 ? 52.359 32.256 4.066 1.00 32.75 93 ILE A C 1
ATOM 729 O O . ILE A 1 93 ? 53.170 31.479 3.580 1.00 32.75 93 ILE A O 1
ATOM 733 N N . HIS A 1 94 ? 51.055 32.216 3.715 1.00 29.81 94 HIS A N 1
ATOM 734 C CA . HIS A 1 94 ? 50.534 32.597 2.374 1.00 29.81 94 HIS A CA 1
ATOM 735 C C . HIS A 1 94 ? 48.989 32.603 2.284 1.00 29.81 94 HIS A C 1
ATOM 737 O O . HIS A 1 94 ? 48.305 31.859 2.979 1.00 29.81 94 HIS A O 1
ATOM 743 N N . GLU A 1 95 ? 48.476 33.481 1.417 1.00 25.92 95 GLU A N 1
ATOM 744 C CA . GLU A 1 95 ? 47.073 33.850 1.169 1.00 25.92 95 GLU A CA 1
ATOM 745 C C . GLU A 1 95 ? 46.289 32.873 0.270 1.00 25.92 95 GLU A C 1
ATOM 747 O O . GLU A 1 95 ? 46.879 32.198 -0.570 1.00 25.92 95 GLU A O 1
ATOM 752 N N . THR A 1 96 ? 44.950 32.875 0.397 1.00 27.36 96 THR A N 1
ATOM 753 C CA . THR A 1 96 ? 43.900 32.847 -0.668 1.00 27.36 96 THR A CA 1
ATOM 754 C C . THR A 1 96 ? 42.527 32.653 0.019 1.00 27.36 96 THR A C 1
ATOM 756 O O . THR A 1 96 ? 42.264 31.613 0.602 1.00 27.36 96 THR A O 1
ATOM 759 N N . SER A 1 97 ? 41.748 33.711 0.280 1.00 24.56 97 SER A N 1
ATOM 760 C CA . SER A 1 97 ? 40.684 34.284 -0.574 1.00 24.56 97 SER A CA 1
ATOM 761 C C . SER A 1 97 ? 39.480 33.350 -0.830 1.00 24.56 97 SER A C 1
ATOM 763 O O . SER A 1 97 ? 39.582 32.424 -1.625 1.00 24.56 97 SER A O 1
ATOM 765 N N . TYR A 1 98 ? 38.365 33.536 -0.104 1.00 31.81 98 TYR A N 1
ATOM 766 C CA . TYR A 1 98 ? 37.104 34.174 -0.548 1.00 31.81 98 TYR A CA 1
ATOM 767 C C . TYR A 1 98 ? 35.968 33.911 0.462 1.00 31.81 98 TYR A C 1
ATOM 769 O O . TYR A 1 98 ? 35.850 32.837 1.048 1.00 31.81 98 TYR A O 1
ATOM 777 N N . ASP A 1 99 ? 35.162 34.950 0.658 1.00 27.77 99 ASP A N 1
ATOM 778 C CA . ASP A 1 99 ? 34.166 35.155 1.707 1.00 27.77 99 ASP A CA 1
ATOM 779 C C . ASP A 1 99 ? 32.963 34.196 1.668 1.00 27.77 99 ASP A C 1
ATOM 781 O O . ASP A 1 99 ? 32.358 33.980 0.617 1.00 27.77 99 ASP A O 1
ATOM 785 N N . TYR A 1 100 ? 32.521 33.731 2.845 1.00 31.22 100 TYR A N 1
ATOM 786 C CA . TYR A 1 100 ? 31.125 33.339 3.059 1.00 31.22 100 TYR A CA 1
ATOM 787 C C . TYR A 1 100 ? 30.458 34.352 3.988 1.00 31.22 100 TYR A C 1
ATOM 789 O O . TYR A 1 100 ? 30.874 34.572 5.127 1.00 31.22 100 TYR A O 1
ATOM 797 N N . LEU A 1 101 ? 29.426 34.991 3.447 1.00 33.59 101 LEU A N 1
ATOM 798 C CA . LEU A 1 101 ? 28.616 36.011 4.087 1.00 33.59 101 LEU A CA 1
ATOM 799 C C . LEU A 1 101 ? 27.867 35.445 5.301 1.00 33.59 101 LEU A C 1
ATOM 801 O O . LEU A 1 101 ? 27.046 34.539 5.200 1.00 33.59 101 LEU A O 1
ATOM 805 N N . THR A 1 102 ? 28.173 36.051 6.443 1.00 29.02 102 THR A N 1
ATOM 806 C CA . THR A 1 102 ? 27.318 36.396 7.583 1.00 29.02 102 THR A CA 1
ATOM 807 C C . THR A 1 102 ? 25.825 36.059 7.456 1.00 29.02 102 THR A C 1
ATOM 809 O O . THR A 1 102 ? 25.121 36.661 6.646 1.00 29.02 102 THR A O 1
ATOM 812 N N . LEU A 1 103 ? 25.297 35.265 8.397 1.00 30.47 103 LEU A N 1
ATOM 813 C CA . LEU A 1 103 ? 23.918 35.437 8.861 1.00 30.47 103 LEU A CA 1
ATOM 814 C C . LEU A 1 103 ? 23.804 35.262 10.388 1.00 30.47 103 LEU A C 1
ATOM 816 O O . LEU A 1 103 ? 23.924 34.169 10.930 1.00 30.47 103 LEU A O 1
ATOM 820 N N . SER A 1 104 ? 23.598 36.420 11.023 1.00 29.75 104 SER A N 1
ATOM 821 C CA . SER A 1 104 ? 22.958 36.725 12.314 1.00 29.75 104 SER A CA 1
ATOM 822 C C . SER A 1 104 ? 23.350 35.947 13.578 1.00 29.75 104 SER A C 1
ATOM 824 O O . SER A 1 104 ? 22.741 34.942 13.935 1.00 29.75 104 SER A O 1
ATOM 826 N N . LYS A 1 105 ? 24.254 36.568 14.349 1.00 28.66 105 LYS A N 1
ATOM 827 C CA . LYS A 1 105 ? 24.274 36.513 15.816 1.00 28.66 105 LYS A CA 1
ATOM 828 C C . LYS A 1 105 ? 22.985 37.121 16.383 1.00 28.66 105 LYS A C 1
ATOM 830 O O . LYS A 1 105 ? 22.686 38.277 16.092 1.00 28.66 105 LYS A O 1
ATOM 835 N N . PHE A 1 106 ? 22.306 36.380 17.245 1.00 31.98 106 PHE A N 1
ATOM 836 C CA . PHE A 1 106 ? 21.516 36.913 18.350 1.00 31.98 106 PHE A CA 1
ATOM 837 C C . PHE A 1 106 ? 22.079 36.235 19.596 1.00 31.98 106 PHE A C 1
ATOM 839 O O . PHE A 1 106 ? 21.941 35.028 19.722 1.00 31.98 106 PHE A O 1
ATOM 846 N N . ASP A 1 107 ? 22.768 36.987 20.449 1.00 29.16 107 ASP A N 1
ATOM 847 C CA . ASP A 1 107 ? 22.945 36.604 21.848 1.00 29.16 107 ASP A CA 1
ATOM 848 C C . ASP A 1 107 ? 23.050 37.878 22.684 1.00 29.16 107 ASP A C 1
ATOM 850 O O . ASP A 1 107 ? 23.994 38.670 22.579 1.00 29.16 107 ASP A O 1
ATOM 854 N N . GLU A 1 108 ? 21.992 38.090 23.459 1.00 33.78 108 GLU A N 1
ATOM 855 C CA . GLU A 1 108 ? 21.864 39.108 24.484 1.00 33.78 108 GLU A CA 1
ATOM 856 C C . GLU A 1 108 ? 22.601 38.657 25.753 1.00 33.78 108 GLU A C 1
ATOM 858 O O . GLU A 1 108 ? 22.289 37.642 26.359 1.00 33.78 108 GLU A O 1
ATOM 863 N N . LEU A 1 109 ? 23.599 39.458 26.120 1.00 29.97 109 LEU A N 1
ATOM 864 C CA . LEU A 1 109 ? 23.823 40.073 27.434 1.00 29.97 109 LEU A CA 1
ATOM 865 C C . LEU A 1 109 ? 23.627 39.267 28.745 1.00 29.97 109 LEU A C 1
ATOM 867 O O . LEU A 1 109 ? 22.551 38.784 29.079 1.00 29.97 109 LEU A O 1
ATOM 871 N N . SER A 1 110 ? 24.653 39.452 29.594 1.00 34.12 110 SER A N 1
ATOM 872 C CA . SER A 1 110 ? 24.757 39.325 31.068 1.00 34.12 110 SER A CA 1
ATOM 873 C C . SER A 1 110 ? 25.395 38.013 31.564 1.00 34.12 110 SER A C 1
ATOM 875 O O . SER A 1 110 ? 24.852 36.940 31.362 1.00 34.12 110 SER A O 1
ATOM 877 N N . SER A 1 111 ? 26.626 37.942 32.091 1.00 31.33 111 SER A N 1
ATOM 878 C CA . SER A 1 111 ? 27.492 38.814 32.917 1.00 31.33 111 SER A CA 1
ATOM 879 C C . SER A 1 111 ? 27.183 38.801 34.427 1.00 31.33 111 SER A C 1
ATOM 881 O O . SER A 1 111 ? 26.285 39.502 34.881 1.00 31.33 111 SER A O 1
ATOM 883 N N . VAL A 1 112 ? 28.069 38.097 35.158 1.00 33.09 112 VAL A N 1
ATOM 884 C CA . VAL A 1 112 ? 28.618 38.378 36.511 1.00 33.09 112 VAL A CA 1
ATOM 885 C C . VAL A 1 112 ? 27.894 37.844 37.765 1.00 33.09 112 VAL A C 1
ATOM 887 O O . VAL A 1 112 ? 26.742 38.157 38.033 1.00 33.09 112 VAL A O 1
ATOM 890 N N . GLY A 1 113 ? 28.686 37.150 38.605 1.00 33.12 113 GLY A N 1
ATOM 891 C CA . GLY A 1 113 ? 28.480 36.937 40.052 1.00 33.12 113 GLY A CA 1
ATOM 892 C C . GLY A 1 113 ? 28.962 35.549 40.517 1.00 33.12 113 GLY A C 1
ATOM 893 O O . GLY A 1 113 ? 28.210 34.595 40.423 1.00 33.12 113 GLY A O 1
ATOM 894 N N . SER A 1 114 ? 30.256 35.313 40.765 1.00 34.31 114 SER A N 1
ATOM 895 C CA . SER A 1 114 ? 31.037 35.565 42.001 1.00 34.31 114 SER A CA 1
ATOM 896 C C . SER A 1 114 ? 30.932 34.486 43.101 1.00 34.31 114 SER A C 1
ATOM 898 O O . SER A 1 114 ? 29.938 34.396 43.806 1.00 34.31 114 SER A O 1
ATOM 900 N N . HIS A 1 115 ? 32.040 33.742 43.230 1.00 34.72 115 HIS A N 1
ATOM 901 C CA . HIS A 1 115 ? 32.736 33.162 44.399 1.00 34.72 115 HIS A CA 1
ATOM 902 C C . HIS A 1 115 ? 32.116 33.153 45.822 1.00 34.72 115 HIS A C 1
ATOM 904 O O . HIS A 1 115 ? 31.745 34.200 46.347 1.00 34.72 115 HIS A O 1
ATOM 910 N N . GLY A 1 116 ? 32.253 31.991 46.489 1.00 34.59 116 GLY A N 1
ATOM 911 C CA . GLY A 1 116 ? 32.343 31.765 47.953 1.00 34.59 116 GLY A CA 1
ATOM 912 C C . GLY A 1 116 ? 32.374 30.248 48.264 1.00 34.59 116 GLY A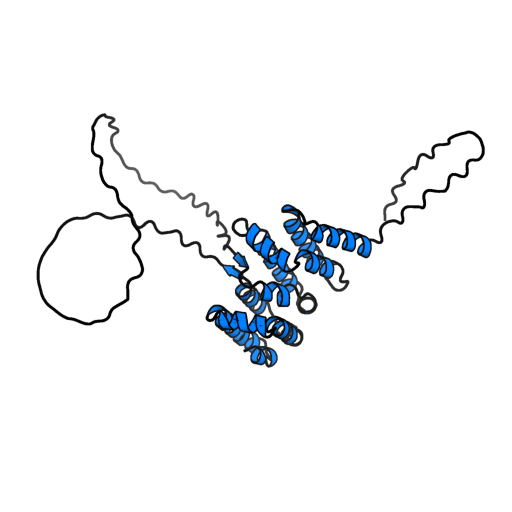 C 1
ATOM 913 O O . GLY A 1 116 ? 31.470 29.556 47.816 1.00 34.59 116 GLY A O 1
ATOM 914 N N . ASP A 1 117 ? 33.516 29.677 48.690 1.00 36.25 117 ASP A N 1
ATOM 915 C CA . ASP A 1 117 ? 33.876 29.224 50.074 1.00 36.25 117 ASP A CA 1
ATOM 916 C C . ASP A 1 117 ? 33.231 27.861 50.455 1.00 36.25 117 ASP A C 1
ATOM 918 O O . ASP A 1 117 ? 32.013 27.756 50.409 1.00 36.25 117 ASP A O 1
ATOM 922 N N . MET A 1 118 ? 33.927 26.714 50.596 1.00 44.34 118 MET A N 1
ATOM 923 C CA . MET A 1 118 ? 34.963 26.187 51.537 1.00 44.34 118 MET A CA 1
ATOM 924 C C . MET A 1 118 ? 34.376 25.161 52.547 1.00 44.34 118 MET A C 1
ATOM 926 O O . MET A 1 118 ? 33.290 25.372 53.076 1.00 44.34 118 MET A O 1
ATOM 930 N N . ASP A 1 119 ? 35.155 24.090 52.790 1.00 37.16 119 ASP A N 1
ATOM 931 C CA . ASP A 1 119 ? 35.048 22.982 53.781 1.00 37.16 119 ASP A CA 1
ATOM 932 C C . ASP A 1 119 ? 33.953 21.900 53.549 1.00 37.16 119 ASP A C 1
ATOM 934 O O . ASP A 1 119 ? 32.878 22.188 53.044 1.00 37.16 119 ASP A O 1
ATOM 938 N N . ASP A 1 120 ? 34.122 20.590 53.799 1.00 36.19 120 ASP A N 1
ATOM 939 C CA . ASP A 1 120 ? 34.922 19.840 54.784 1.00 36.19 120 ASP A CA 1
ATOM 940 C C . ASP A 1 120 ? 35.019 18.329 54.405 1.00 36.19 120 ASP A C 1
ATOM 942 O O . ASP A 1 120 ? 34.249 17.795 53.606 1.00 36.19 120 ASP A O 1
ATOM 946 N N . PHE A 1 121 ? 35.991 17.657 55.018 1.00 33.53 121 PHE A N 1
ATOM 947 C CA . PHE A 1 121 ? 36.471 16.273 54.942 1.00 33.53 121 PHE A CA 1
ATOM 948 C C . PHE A 1 121 ? 35.474 15.118 54.670 1.00 33.53 121 PHE A C 1
ATOM 950 O O . PHE A 1 121 ? 34.496 14.917 55.383 1.00 33.53 121 PHE A O 1
ATOM 957 N N . SER A 1 122 ? 35.898 14.153 53.838 1.00 47.28 122 SER A N 1
ATOM 958 C CA . SER A 1 122 ? 36.084 12.770 54.324 1.00 47.28 122 SER A CA 1
ATOM 959 C C . SER A 1 122 ? 37.039 11.962 53.440 1.00 47.28 122 SER A C 1
ATOM 961 O O . SER A 1 122 ? 36.856 11.764 52.243 1.00 47.28 122 SER A O 1
ATOM 963 N N . VAL A 1 123 ? 38.101 11.504 54.094 1.00 33.91 123 VAL A N 1
ATOM 964 C CA . VAL A 1 123 ? 39.104 10.561 53.610 1.00 33.91 123 VAL A CA 1
ATOM 965 C C . VAL A 1 123 ? 38.472 9.173 53.534 1.00 33.91 123 VAL A C 1
ATOM 967 O O . VAL A 1 123 ? 38.040 8.648 54.557 1.00 33.91 123 VAL A O 1
ATOM 970 N N . LEU A 1 124 ? 38.508 8.532 52.366 1.00 37.88 124 LEU A N 1
ATOM 971 C CA . LEU A 1 124 ? 38.533 7.075 52.280 1.00 37.88 124 LEU A CA 1
ATOM 972 C C . LEU A 1 124 ? 39.554 6.652 51.227 1.00 37.88 124 LEU A C 1
ATOM 974 O O . LEU A 1 124 ? 39.619 7.167 50.116 1.00 37.88 124 LEU A O 1
ATOM 978 N N . LYS A 1 125 ? 40.420 5.771 51.701 1.00 38.03 125 LYS A N 1
ATOM 979 C CA . LYS A 1 125 ? 41.752 5.447 51.227 1.00 38.03 125 LYS A CA 1
ATOM 980 C C . LYS A 1 125 ? 41.702 4.204 50.341 1.00 38.03 125 LYS A C 1
ATOM 982 O O . LYS A 1 125 ? 41.107 3.209 50.733 1.00 38.03 125 LYS A O 1
ATOM 987 N N . ASP A 1 126 ? 42.358 4.319 49.191 1.00 33.19 126 ASP A N 1
ATOM 988 C CA . ASP A 1 126 ? 43.069 3.319 48.390 1.00 33.19 126 ASP A CA 1
ATOM 989 C C . ASP A 1 126 ? 42.570 1.862 48.378 1.00 33.19 126 ASP A C 1
ATOM 991 O O . ASP A 1 126 ? 42.766 1.115 49.332 1.00 33.19 126 ASP A O 1
ATOM 995 N N . SER A 1 127 ? 42.168 1.381 47.199 1.00 33.41 127 SER A N 1
ATOM 996 C CA . SER A 1 127 ? 43.011 0.492 46.370 1.00 33.41 127 SER A CA 1
ATOM 997 C C . SER A 1 127 ? 42.174 -0.377 45.432 1.00 33.41 127 SER A C 1
ATOM 999 O O . SER A 1 127 ? 41.485 -1.307 45.837 1.00 33.41 127 SER A O 1
ATOM 1001 N N . LEU A 1 128 ? 42.306 -0.049 44.150 1.00 34.88 128 LEU A N 1
ATOM 1002 C CA . LEU A 1 128 ? 42.357 -0.922 42.977 1.00 34.88 128 LEU A CA 1
ATOM 1003 C C . LEU A 1 128 ? 42.194 -2.438 43.223 1.00 34.88 128 LEU A C 1
ATOM 1005 O O . LEU A 1 128 ? 43.093 -3.096 43.740 1.00 34.88 128 LEU A O 1
ATOM 1009 N N . SER A 1 129 ? 41.137 -3.016 42.651 1.00 32.31 129 SER A N 1
ATOM 1010 C CA . SER A 1 129 ? 41.260 -4.289 41.933 1.00 32.31 129 SER A CA 1
ATOM 1011 C C . SER A 1 129 ? 40.282 -4.329 40.756 1.00 32.31 129 SER A C 1
ATOM 1013 O O . SER A 1 129 ? 39.066 -4.362 40.906 1.00 32.31 129 SER A O 1
ATOM 1015 N N . HIS A 1 130 ? 40.860 -4.272 39.558 1.00 40.88 130 HIS A N 1
ATOM 1016 C CA . HIS A 1 130 ? 40.222 -4.667 38.312 1.00 40.88 130 HIS A CA 1
ATOM 1017 C C . HIS A 1 130 ? 39.922 -6.165 38.354 1.00 40.88 130 HIS A C 1
ATOM 1019 O O . HIS A 1 130 ? 40.881 -6.929 38.386 1.00 40.88 130 HIS A O 1
ATOM 1025 N N . ILE A 1 131 ? 38.657 -6.574 38.235 1.00 38.62 131 ILE A N 1
ATOM 1026 C CA . ILE A 1 131 ? 38.276 -7.767 37.465 1.00 38.62 131 ILE A CA 1
ATOM 1027 C C . ILE A 1 131 ? 36.944 -7.454 36.778 1.00 38.62 131 ILE A C 1
ATOM 1029 O O . ILE A 1 131 ? 35.913 -7.276 37.417 1.00 38.62 131 ILE A O 1
ATOM 1033 N N . SER A 1 132 ? 37.020 -7.319 35.457 1.00 38.09 132 SER A N 1
ATOM 1034 C CA . SER A 1 132 ? 35.881 -7.315 34.550 1.00 38.09 132 SER A CA 1
ATOM 1035 C C . SER A 1 132 ? 35.496 -8.772 34.300 1.00 38.09 132 SER A C 1
ATOM 1037 O O . SER A 1 132 ? 36.296 -9.508 33.728 1.00 38.09 132 SER A O 1
ATOM 1039 N N . GLU A 1 133 ? 34.301 -9.182 34.710 1.00 35.00 133 GLU A N 1
ATOM 1040 C CA . GLU A 1 133 ? 33.639 -10.391 34.215 1.00 35.00 133 GLU A CA 1
ATOM 1041 C C . GLU A 1 133 ? 32.218 -10.012 33.789 1.00 35.00 133 GLU A C 1
ATOM 1043 O O . GLU A 1 133 ? 31.275 -9.991 34.568 1.00 35.00 133 GLU A O 1
ATOM 1048 N N . LEU A 1 134 ? 32.138 -9.590 32.527 1.00 39.12 134 LEU A N 1
ATOM 1049 C CA . LEU A 1 134 ? 31.152 -10.030 31.541 1.00 39.12 134 LEU A CA 1
ATOM 1050 C C . LEU A 1 134 ? 29.755 -10.397 32.071 1.00 39.12 134 LEU A C 1
ATOM 1052 O O . LEU A 1 134 ? 29.403 -11.567 32.166 1.00 39.12 134 LEU A O 1
ATOM 1056 N N . GLU A 1 135 ? 28.898 -9.390 32.189 1.00 29.97 135 GLU A N 1
ATOM 1057 C CA . GLU A 1 135 ? 27.481 -9.544 31.851 1.00 29.97 135 GLU A CA 1
ATOM 1058 C C . GLU A 1 135 ? 27.163 -8.630 30.666 1.00 29.97 135 GLU A C 1
ATOM 1060 O O . GLU A 1 135 ? 26.443 -7.640 30.762 1.00 29.97 135 GLU A O 1
ATOM 1065 N N . HIS A 1 136 ? 27.723 -8.980 29.504 1.00 30.72 136 HIS A N 1
ATOM 1066 C CA . HIS A 1 136 ? 27.159 -8.561 28.225 1.00 30.72 136 HIS A CA 1
ATOM 1067 C C . HIS A 1 136 ? 25.904 -9.410 27.995 1.00 30.72 136 HIS A C 1
ATOM 1069 O O . HIS A 1 136 ? 25.866 -10.290 27.137 1.00 30.72 136 HIS A O 1
ATOM 1075 N N . ASN A 1 137 ? 24.859 -9.162 28.790 1.00 29.28 137 ASN A N 1
ATOM 1076 C CA . ASN A 1 137 ? 23.516 -9.355 28.274 1.00 29.28 137 ASN A CA 1
ATOM 1077 C C . ASN A 1 137 ? 23.378 -8.306 27.181 1.00 29.28 137 ASN A C 1
ATOM 1079 O O . ASN A 1 137 ? 22.975 -7.168 27.416 1.00 29.28 137 ASN A O 1
ATOM 1083 N N . GLU A 1 138 ? 23.794 -8.715 25.988 1.00 31.95 138 GLU A N 1
ATOM 1084 C CA . GLU A 1 138 ? 23.431 -8.136 24.713 1.00 31.95 138 GLU A CA 1
ATOM 1085 C C . GLU A 1 138 ? 21.907 -8.282 24.615 1.00 31.95 138 GLU A C 1
ATOM 1087 O O . GLU A 1 138 ? 21.352 -9.108 23.894 1.00 31.95 138 GLU A O 1
ATOM 1092 N N . VAL A 1 139 ? 21.196 -7.475 25.410 1.00 41.56 139 VAL A N 1
ATOM 1093 C CA . VAL A 1 139 ? 19.914 -6.942 25.005 1.00 41.56 139 VAL A CA 1
ATOM 1094 C C . VAL A 1 139 ? 20.283 -6.203 23.741 1.00 41.56 139 VAL A C 1
ATOM 1096 O O . VAL A 1 139 ? 20.755 -5.068 23.777 1.00 41.56 139 VAL A O 1
ATOM 1099 N N . GLN A 1 140 ? 20.166 -6.917 22.626 1.00 33.03 140 GLN A N 1
ATOM 1100 C CA . GLN A 1 140 ? 19.993 -6.341 21.321 1.00 33.03 140 GLN A CA 1
ATOM 1101 C C . GLN A 1 140 ? 18.777 -5.440 21.491 1.00 33.03 140 GLN A C 1
ATOM 1103 O O . GLN A 1 140 ? 17.632 -5.859 21.331 1.00 33.03 140 GLN A O 1
ATOM 1108 N N . SER A 1 141 ? 19.028 -4.213 21.950 1.00 33.62 141 SER A N 1
ATOM 1109 C CA . SER A 1 141 ? 18.112 -3.120 21.788 1.00 33.62 141 SER A CA 1
ATOM 1110 C C . SER A 1 141 ? 17.969 -3.084 20.284 1.00 33.62 141 SER A C 1
ATOM 1112 O O . SER A 1 141 ? 18.877 -2.710 19.546 1.00 33.62 141 SER A O 1
ATOM 1114 N N . SER A 1 142 ? 16.872 -3.665 19.811 1.00 36.50 142 SER A N 1
ATOM 1115 C CA . SER A 1 142 ? 16.389 -3.459 18.469 1.00 36.50 142 SER A CA 1
ATOM 1116 C C . SER A 1 142 ? 16.312 -1.951 18.358 1.00 36.50 142 SER A C 1
ATOM 1118 O O . SER A 1 142 ? 15.365 -1.351 18.876 1.00 36.50 142 SER A O 1
ATOM 1120 N N . THR A 1 143 ? 17.370 -1.335 17.820 1.00 39.56 143 THR A N 1
ATOM 1121 C CA . THR A 1 143 ? 17.412 0.076 17.483 1.00 39.56 143 THR A CA 1
ATOM 1122 C C . THR A 1 143 ? 16.223 0.217 16.573 1.00 39.56 143 THR A C 1
ATOM 1124 O O . THR A 1 143 ? 16.214 -0.269 15.443 1.00 39.56 143 THR A O 1
ATOM 1127 N N . SER A 1 144 ? 15.127 0.679 17.158 1.00 48.88 144 SER A N 1
ATOM 1128 C CA . SER A 1 144 ? 13.849 0.727 16.489 1.00 48.88 144 SER A CA 1
ATOM 1129 C C . SER A 1 144 ? 14.016 1.916 15.574 1.00 48.88 144 SER A C 1
ATOM 1131 O O . SER A 1 144 ? 13.777 3.045 15.998 1.00 48.88 144 SER A O 1
ATOM 1133 N N . ASN A 1 145 ? 14.608 1.670 14.397 1.00 60.16 145 ASN A N 1
ATOM 1134 C CA . ASN A 1 145 ? 14.943 2.708 13.439 1.00 60.16 145 ASN A CA 1
ATOM 1135 C C . ASN A 1 145 ? 13.686 3.542 13.271 1.00 60.16 145 ASN A C 1
ATOM 1137 O O . ASN A 1 145 ? 12.593 3.025 13.031 1.00 60.16 145 ASN A O 1
ATOM 1141 N N . CYS A 1 146 ? 13.826 4.825 13.555 1.00 67.56 146 CYS A N 1
ATOM 1142 C CA . CYS A 1 146 ? 12.684 5.663 13.810 1.00 67.56 146 CYS A CA 1
ATOM 1143 C C . CYS A 1 146 ? 12.095 6.066 12.455 1.00 67.56 146 CYS A C 1
ATOM 1145 O O . CYS A 1 146 ? 12.633 6.936 11.779 1.00 67.56 146 CYS A O 1
ATOM 1147 N N . VAL A 1 147 ? 11.060 5.358 11.995 1.00 79.19 147 VAL A N 1
ATOM 1148 C CA . VAL A 1 147 ? 10.523 5.530 10.636 1.00 79.19 147 VAL A CA 1
ATOM 1149 C C . VAL A 1 147 ? 9.480 6.651 10.608 1.00 79.19 147 VAL A C 1
ATOM 1151 O O . VAL A 1 147 ? 8.434 6.562 11.256 1.00 79.19 147 VAL A O 1
ATOM 1154 N N . VAL A 1 148 ? 9.740 7.691 9.814 1.00 83.31 148 VAL A N 1
ATOM 1155 C CA . VAL A 1 148 ? 8.814 8.808 9.566 1.00 83.31 148 VAL A CA 1
ATOM 1156 C C . VAL A 1 148 ? 8.265 8.708 8.153 1.00 83.31 148 VAL A C 1
ATOM 1158 O O . VAL A 1 148 ? 9.036 8.643 7.195 1.00 83.31 148 VAL A O 1
ATOM 1161 N N . SER A 1 149 ? 6.941 8.765 7.999 1.00 81.75 149 SER A N 1
ATOM 1162 C CA . SER A 1 149 ? 6.313 8.897 6.681 1.00 81.75 149 SER A CA 1
ATOM 1163 C C . SER A 1 149 ? 6.723 10.225 6.036 1.00 81.75 149 SER A C 1
ATOM 1165 O O . SER A 1 149 ? 6.257 11.285 6.448 1.00 81.75 149 SER A O 1
ATOM 1167 N N . SER A 1 150 ? 7.559 10.175 5.001 1.00 85.19 150 SER A N 1
ATOM 1168 C CA . SER A 1 150 ? 8.104 11.355 4.318 1.00 85.19 150 SER A CA 1
ATOM 1169 C C . SER A 1 150 ? 7.393 11.670 3.001 1.00 85.19 150 SER A C 1
ATOM 1171 O O . SER A 1 150 ? 7.455 12.801 2.524 1.00 85.19 150 SER A O 1
ATOM 1173 N N . ASN A 1 151 ? 6.674 10.699 2.429 1.00 91.88 151 ASN A N 1
ATOM 1174 C CA . ASN A 1 151 ? 6.015 10.834 1.135 1.00 91.88 151 ASN A CA 1
ATOM 1175 C C . ASN A 1 151 ? 4.614 10.203 1.152 1.00 91.88 151 ASN A C 1
ATOM 1177 O O . ASN A 1 151 ? 4.410 9.045 0.780 1.00 91.88 151 ASN A O 1
ATOM 1181 N N . ALA A 1 152 ? 3.632 10.992 1.592 1.00 93.81 152 ALA A N 1
ATOM 1182 C CA . ALA A 1 152 ? 2.252 10.539 1.758 1.00 93.81 152 ALA A CA 1
ATOM 1183 C C . ALA A 1 152 ? 1.585 10.120 0.435 1.00 93.81 152 ALA A C 1
ATOM 1185 O O . ALA A 1 152 ? 0.740 9.228 0.441 1.00 93.81 152 ALA A O 1
ATOM 1186 N N . ASP A 1 153 ? 1.966 10.719 -0.698 1.00 95.94 153 ASP A N 1
ATOM 1187 C CA . ASP A 1 153 ? 1.419 10.362 -2.012 1.00 95.94 153 ASP A CA 1
ATOM 1188 C C . ASP A 1 153 ? 1.902 8.992 -2.489 1.00 95.94 153 ASP A C 1
ATOM 1190 O O . ASP A 1 153 ? 1.106 8.241 -3.050 1.00 95.94 153 ASP A O 1
ATOM 1194 N N . MET A 1 154 ? 3.159 8.624 -2.212 1.00 96.81 154 MET A N 1
ATOM 1195 C CA . MET A 1 154 ? 3.637 7.256 -2.441 1.00 96.81 154 MET A CA 1
ATOM 1196 C C . MET A 1 154 ? 2.814 6.250 -1.627 1.00 96.81 154 MET A C 1
ATOM 1198 O O . MET A 1 154 ? 2.354 5.240 -2.163 1.00 96.81 154 MET A O 1
ATOM 1202 N N . VAL A 1 155 ? 2.570 6.547 -0.345 1.00 97.00 155 VAL A N 1
ATOM 1203 C CA . VAL A 1 155 ? 1.754 5.674 0.508 1.00 97.00 155 VAL A CA 1
ATOM 1204 C C . VAL A 1 155 ? 0.335 5.556 -0.047 1.00 97.00 155 VAL A C 1
ATOM 1206 O O . VAL A 1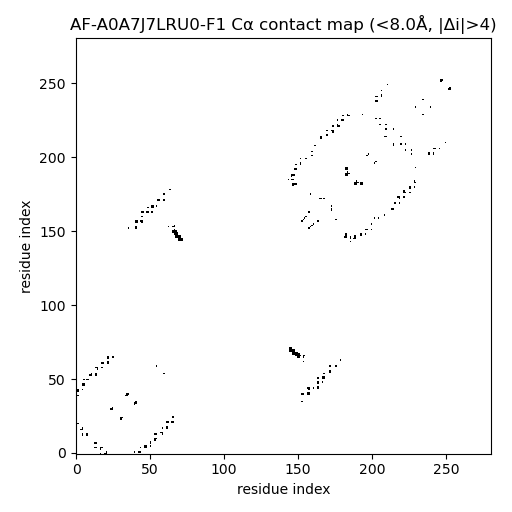 155 ? -0.158 4.458 -0.272 1.00 97.00 155 VAL A O 1
ATOM 1209 N N . LYS A 1 156 ? -0.310 6.689 -0.321 1.00 96.44 156 LYS A N 1
ATOM 1210 C CA . LYS A 1 156 ? -1.703 6.751 -0.766 1.00 96.44 156 LYS A CA 1
ATOM 1211 C C . LYS A 1 156 ? -1.935 6.084 -2.117 1.00 96.44 156 LYS A C 1
ATOM 1213 O O . LYS A 1 156 ? -2.923 5.382 -2.284 1.00 96.44 156 LYS A O 1
ATOM 1218 N N . HIS A 1 157 ? -1.074 6.361 -3.090 1.00 96.88 157 HIS A N 1
ATOM 1219 C CA . HIS A 1 157 ? -1.336 6.027 -4.489 1.00 96.88 157 HIS A CA 1
ATOM 1220 C C . HIS A 1 157 ? -0.651 4.750 -4.959 1.00 96.88 157 HIS A C 1
ATOM 1222 O O . HIS A 1 157 ? -1.022 4.237 -6.008 1.00 96.88 157 HIS A O 1
ATOM 1228 N N . VAL A 1 158 ? 0.326 4.245 -4.203 1.00 97.38 158 VAL A N 1
ATOM 1229 C CA . VAL A 1 158 ? 1.024 3.000 -4.530 1.00 97.38 158 VAL A CA 1
ATOM 1230 C C . VAL A 1 158 ? 0.847 1.988 -3.408 1.00 97.38 158 VAL A C 1
ATOM 1232 O O . VAL A 1 158 ? 0.319 0.910 -3.650 1.00 97.38 158 VAL A O 1
ATOM 1235 N N . LEU A 1 159 ? 1.222 2.314 -2.167 1.00 97.75 159 LEU A N 1
ATOM 1236 C CA . LEU A 1 159 ? 1.206 1.328 -1.073 1.00 97.75 159 LEU A CA 1
ATOM 1237 C C . LEU A 1 159 ? -0.206 0.941 -0.605 1.00 97.75 159 LEU A C 1
ATOM 1239 O O . LEU A 1 159 ? -0.411 -0.192 -0.192 1.00 97.75 159 LEU A O 1
ATOM 1243 N N . LEU A 1 160 ? -1.180 1.849 -0.686 1.00 97.19 160 LEU A N 1
ATOM 1244 C CA . LEU A 1 160 ? -2.583 1.578 -0.344 1.00 97.19 160 LEU A CA 1
ATOM 1245 C C . LEU A 1 160 ? -3.437 1.150 -1.551 1.00 97.19 160 LEU A C 1
ATOM 1247 O O . LEU A 1 160 ? -4.629 0.881 -1.383 1.00 97.19 160 LEU A O 1
ATOM 1251 N N . ASP A 1 161 ? -2.860 1.058 -2.755 1.00 96.44 161 ASP A N 1
ATOM 1252 C CA . ASP A 1 161 ? -3.576 0.562 -3.933 1.00 96.44 161 ASP A CA 1
ATOM 1253 C C . ASP A 1 161 ? -3.628 -0.969 -3.929 1.00 96.44 161 ASP A C 1
ATOM 1255 O O . ASP A 1 161 ? -2.785 -1.655 -4.504 1.00 96.44 161 ASP A O 1
ATOM 1259 N N . TRP A 1 162 ? -4.653 -1.530 -3.292 1.00 96.00 162 TRP A N 1
ATOM 1260 C CA . TRP A 1 162 ? -4.804 -2.982 -3.242 1.00 96.00 162 TRP A CA 1
ATOM 1261 C C . TRP A 1 162 ? -5.043 -3.630 -4.609 1.00 96.00 162 TRP A C 1
ATOM 1263 O O . TRP A 1 162 ? -4.769 -4.817 -4.790 1.00 96.00 162 TRP A O 1
ATOM 1273 N N . THR A 1 163 ? -5.524 -2.873 -5.601 1.00 94.88 163 THR A N 1
ATOM 1274 C CA . THR A 1 163 ? -5.686 -3.427 -6.950 1.00 94.88 163 THR A CA 1
ATOM 1275 C C . THR A 1 163 ? -4.338 -3.842 -7.531 1.00 94.88 163 THR A C 1
ATOM 1277 O O . THR A 1 163 ? -4.279 -4.823 -8.263 1.00 94.88 163 THR A O 1
ATOM 1280 N N . LEU A 1 164 ? -3.260 -3.146 -7.156 1.00 96.12 164 LEU A N 1
ATOM 1281 C CA . LEU A 1 164 ? -1.894 -3.505 -7.509 1.00 96.12 164 LEU A CA 1
ATOM 1282 C C . LEU A 1 164 ? -1.434 -4.744 -6.727 1.00 96.12 164 LEU A C 1
ATOM 1284 O O . LEU A 1 164 ? -0.954 -5.713 -7.316 1.00 96.12 164 LEU A O 1
ATOM 1288 N N . TRP A 1 165 ? -1.594 -4.729 -5.402 1.00 97.19 165 TRP A N 1
ATOM 1289 C CA . TRP A 1 165 ? -0.990 -5.732 -4.514 1.00 97.19 165 TRP A CA 1
ATOM 1290 C C . TRP A 1 165 ? -1.679 -7.092 -4.505 1.00 97.19 165 TRP A C 1
ATOM 1292 O O . TRP A 1 165 ? -1.016 -8.076 -4.187 1.00 97.19 165 TRP A O 1
ATOM 1302 N N . VAL A 1 166 ? -2.945 -7.187 -4.929 1.00 95.25 166 VAL A N 1
ATOM 1303 C CA . VAL A 1 166 ? -3.645 -8.479 -5.073 1.00 95.25 166 VAL A CA 1
ATOM 1304 C C . VAL A 1 166 ? -2.896 -9.449 -6.003 1.00 95.25 166 VAL A C 1
ATOM 1306 O O . VAL A 1 166 ? -2.981 -10.660 -5.839 1.00 95.25 166 VAL A O 1
ATOM 1309 N N . MET A 1 167 ? -2.120 -8.922 -6.957 1.00 93.81 167 MET A N 1
ATOM 1310 C CA . MET A 1 167 ? -1.341 -9.711 -7.918 1.00 93.81 167 MET A CA 1
ATOM 1311 C C . MET A 1 167 ? 0.033 -10.148 -7.381 1.00 93.81 167 MET A C 1
ATOM 1313 O O . MET A 1 167 ? 0.731 -10.918 -8.041 1.00 93.81 167 MET A O 1
ATOM 1317 N N . ALA A 1 168 ? 0.461 -9.631 -6.227 1.00 96.56 168 ALA A N 1
ATOM 1318 C CA . ALA A 1 168 ? 1.748 -9.960 -5.626 1.00 96.56 168 ALA A CA 1
ATOM 1319 C C . ALA A 1 168 ? 1.658 -11.251 -4.791 1.00 96.56 168 ALA A C 1
ATOM 1321 O O . ALA A 1 168 ? 0.599 -11.543 -4.236 1.00 96.56 168 ALA A O 1
ATOM 1322 N N . PRO A 1 169 ?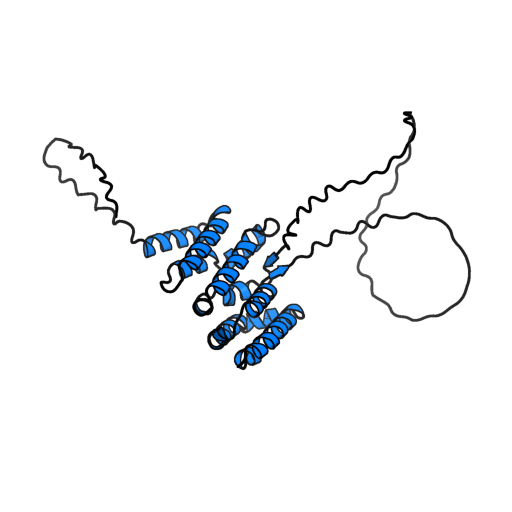 2.763 -11.997 -4.612 1.00 96.81 169 PRO A N 1
ATOM 1323 C CA . PRO A 1 169 ? 2.819 -13.090 -3.646 1.00 96.81 169 PRO A CA 1
ATOM 1324 C C . PRO A 1 169 ? 2.406 -12.642 -2.239 1.00 96.81 169 PRO A C 1
ATOM 1326 O O . PRO A 1 169 ? 2.756 -11.544 -1.802 1.00 96.81 169 PRO A O 1
ATOM 1329 N N . VAL A 1 170 ? 1.746 -13.531 -1.493 1.00 97.38 170 VAL A N 1
ATOM 1330 C CA . VAL A 1 170 ? 1.283 -13.289 -0.113 1.00 97.38 170 VAL A CA 1
ATOM 1331 C C . VAL A 1 170 ? 2.378 -12.719 0.776 1.00 97.38 170 VAL A C 1
ATOM 1333 O O . VAL A 1 170 ? 2.132 -11.793 1.535 1.00 97.38 170 VAL A O 1
ATOM 1336 N N . SER A 1 171 ? 3.610 -13.218 0.661 1.00 97.94 171 SER A N 1
ATOM 1337 C CA . SER A 1 171 ? 4.733 -12.709 1.450 1.00 97.94 171 SER A CA 1
ATOM 1338 C C . SER A 1 171 ? 4.947 -11.204 1.252 1.00 97.94 171 SER A C 1
ATOM 1340 O O . SER A 1 171 ? 5.113 -10.486 2.234 1.00 97.94 171 SER A O 1
ATOM 1342 N N . ILE A 1 172 ? 4.878 -10.708 0.011 1.00 98.06 172 ILE A N 1
ATOM 1343 C CA . ILE A 1 172 ? 5.001 -9.278 -0.320 1.00 98.06 172 ILE A CA 1
ATOM 1344 C C . ILE A 1 172 ? 3.833 -8.497 0.286 1.00 98.06 172 ILE A C 1
ATOM 1346 O O . ILE A 1 172 ? 4.050 -7.451 0.897 1.00 98.06 172 ILE A O 1
ATOM 1350 N N . GLN A 1 173 ? 2.610 -9.025 0.180 1.00 98.19 173 GLN A N 1
ATOM 1351 C CA . GLN A 1 173 ? 1.417 -8.415 0.772 1.00 98.19 173 GLN A CA 1
ATOM 1352 C C . GLN A 1 173 ? 1.538 -8.293 2.303 1.00 98.19 173 GLN A C 1
ATOM 1354 O O . GLN A 1 173 ? 1.290 -7.230 2.869 1.00 98.19 173 GLN A O 1
ATOM 1359 N N . ILE A 1 174 ? 1.990 -9.349 2.984 1.00 98.44 174 ILE A N 1
ATOM 1360 C CA . ILE A 1 174 ? 2.213 -9.345 4.436 1.00 98.44 174 ILE A CA 1
ATOM 1361 C C . ILE A 1 174 ? 3.311 -8.351 4.825 1.00 98.44 174 ILE A C 1
ATOM 1363 O O . ILE A 1 174 ? 3.134 -7.597 5.783 1.00 98.44 174 ILE A O 1
ATOM 1367 N N . SER A 1 175 ? 4.418 -8.299 4.078 1.00 98.44 175 SER A N 1
ATOM 1368 C CA . SER A 1 175 ? 5.497 -7.331 4.313 1.00 98.44 175 SER A CA 1
ATOM 1369 C C . SER A 1 175 ? 5.031 -5.884 4.143 1.00 98.44 175 SER A C 1
ATOM 1371 O O . SER A 1 175 ? 5.393 -5.028 4.951 1.00 98.44 175 SER A O 1
ATOM 1373 N N . LEU A 1 176 ? 4.194 -5.605 3.138 1.00 98.31 176 LEU A N 1
ATOM 1374 C CA . LEU A 1 176 ? 3.566 -4.299 2.927 1.00 98.31 176 LEU A CA 1
ATOM 1375 C C . LEU A 1 176 ? 2.724 -3.878 4.135 1.00 98.31 176 LEU A C 1
ATOM 1377 O O . LEU A 1 176 ? 2.910 -2.785 4.673 1.00 98.31 176 LEU A O 1
ATOM 1381 N N . LEU A 1 177 ? 1.835 -4.755 4.600 1.00 98.12 177 LEU A N 1
ATOM 1382 C CA . LEU A 1 177 ? 0.999 -4.471 5.766 1.00 98.12 177 LEU A CA 1
ATOM 1383 C C . LEU A 1 177 ? 1.830 -4.343 7.047 1.00 98.12 177 LEU A C 1
ATOM 1385 O O . LEU A 1 177 ? 1.567 -3.464 7.862 1.00 98.12 177 LEU A O 1
ATOM 1389 N N . GLY A 1 178 ? 2.879 -5.155 7.201 1.00 96.69 178 GLY A N 1
ATOM 1390 C CA . GLY A 1 178 ? 3.832 -5.039 8.305 1.00 96.69 178 GLY A CA 1
ATOM 1391 C C . GLY A 1 178 ? 4.594 -3.711 8.303 1.00 96.69 178 GLY A C 1
ATOM 1392 O O . GLY A 1 178 ? 4.879 -3.158 9.363 1.00 96.69 178 GLY A O 1
ATOM 1393 N N . PHE A 1 179 ? 4.899 -3.147 7.134 1.00 96.06 179 PHE A N 1
ATOM 1394 C CA . PHE A 1 179 ? 5.447 -1.795 7.043 1.00 96.06 179 PHE A CA 1
ATOM 1395 C C . PHE A 1 179 ? 4.440 -0.730 7.497 1.00 96.06 179 PHE A C 1
ATOM 1397 O O . PHE A 1 179 ? 4.799 0.118 8.314 1.00 96.06 179 PHE A O 1
ATOM 1404 N N . LEU A 1 180 ? 3.184 -0.796 7.040 1.00 95.94 180 LEU A N 1
ATOM 1405 C CA . LEU A 1 180 ? 2.137 0.139 7.472 1.00 95.94 180 LEU A CA 1
ATOM 1406 C C . LEU A 1 180 ? 1.885 0.056 8.984 1.00 95.94 180 LEU A C 1
ATOM 1408 O O . LEU A 1 180 ? 1.772 1.086 9.642 1.00 95.94 180 LEU A O 1
ATOM 1412 N N . GLU A 1 181 ? 1.875 -1.153 9.545 1.00 94.69 181 GLU A N 1
ATOM 1413 C CA . GLU A 1 181 ? 1.774 -1.389 10.989 1.00 94.69 181 GLU A CA 1
ATOM 1414 C C . GLU A 1 181 ? 2.936 -0.757 11.752 1.00 94.69 181 GLU A C 1
ATOM 1416 O O . GLU A 1 181 ? 2.710 -0.070 12.746 1.00 94.69 181 GLU A O 1
ATOM 1421 N N . ARG A 1 182 ? 4.176 -0.898 11.264 1.00 92.69 182 ARG A N 1
ATOM 1422 C CA . ARG A 1 182 ? 5.338 -0.237 11.878 1.00 92.69 182 ARG A CA 1
ATOM 1423 C C . ARG A 1 182 ? 5.202 1.286 11.882 1.00 92.69 182 ARG A C 1
ATOM 1425 O O . ARG A 1 182 ? 5.558 1.902 12.884 1.00 92.69 182 ARG A O 1
ATOM 1432 N N . LEU A 1 183 ? 4.651 1.896 10.827 1.00 91.25 183 LEU A N 1
ATOM 1433 C CA . LEU A 1 183 ? 4.435 3.351 10.789 1.00 91.25 183 LEU A CA 1
ATOM 1434 C C . LEU A 1 183 ? 3.503 3.839 11.904 1.00 91.25 183 LEU A C 1
ATOM 1436 O O . LEU A 1 183 ? 3.731 4.925 12.440 1.00 91.25 183 LEU A O 1
ATOM 1440 N N . VAL A 1 184 ? 2.477 3.055 12.252 1.00 90.75 184 VAL A N 1
ATOM 1441 C CA . VAL A 1 184 ? 1.488 3.413 13.284 1.00 90.75 184 VAL A CA 1
ATOM 1442 C C . VAL A 1 184 ? 1.795 2.834 14.664 1.00 90.75 184 VAL A C 1
ATOM 1444 O O . VAL A 1 184 ? 1.210 3.283 15.636 1.00 90.75 184 VAL A O 1
ATOM 1447 N N . SER A 1 185 ? 2.731 1.893 14.791 1.00 87.88 185 SER A N 1
ATOM 1448 C CA . SER A 1 185 ? 3.090 1.295 16.087 1.00 87.88 185 SER A CA 1
ATOM 1449 C C . SER A 1 185 ? 4.248 2.018 16.786 1.00 87.88 185 SER A C 1
ATOM 1451 O O . SER A 1 185 ? 4.307 2.040 18.012 1.00 87.88 185 SER A O 1
ATOM 1453 N N . MET A 1 186 ? 5.172 2.630 16.033 1.00 76.81 186 MET A N 1
ATOM 1454 C CA . MET A 1 186 ? 6.423 3.184 16.578 1.00 76.81 186 MET A CA 1
ATOM 1455 C C . MET A 1 186 ? 6.215 4.480 17.373 1.00 76.81 186 MET A C 1
ATOM 1457 O O . MET A 1 186 ? 5.946 5.539 16.807 1.00 76.81 186 MET A O 1
ATOM 1461 N N . HIS A 1 187 ? 6.417 4.418 18.692 1.00 68.81 187 HIS A N 1
ATOM 1462 C CA . HIS A 1 187 ? 6.005 5.455 19.648 1.00 68.81 187 HIS A CA 1
ATOM 1463 C C . HIS A 1 187 ? 6.511 6.881 19.381 1.00 68.81 187 HIS A C 1
ATOM 1465 O O . HIS A 1 187 ? 5.807 7.833 19.705 1.00 68.81 187 HIS A O 1
ATOM 1471 N N . TRP A 1 188 ? 7.696 7.063 18.794 1.00 81.81 188 TRP A N 1
ATOM 1472 C CA . TRP A 1 188 ? 8.283 8.401 18.627 1.00 81.81 188 TRP A CA 1
ATOM 1473 C C . TRP A 1 188 ? 7.590 9.242 17.554 1.00 81.81 188 TRP A C 1
ATOM 1475 O O . TRP A 1 188 ? 7.440 10.450 17.720 1.00 81.81 188 TRP A O 1
ATOM 1485 N N . TYR A 1 189 ? 7.130 8.606 16.474 1.00 84.56 189 TYR A N 1
ATOM 1486 C CA . TYR A 1 189 ? 6.447 9.290 15.373 1.00 84.56 189 TYR A CA 1
ATOM 1487 C C . TYR A 1 189 ? 5.033 8.776 15.121 1.00 84.56 189 TYR A C 1
ATOM 1489 O O . TYR A 1 189 ? 4.378 9.271 14.208 1.00 84.56 189 TYR A O 1
ATOM 1497 N N . ARG A 1 190 ? 4.524 7.857 15.952 1.00 88.69 190 ARG A N 1
ATOM 1498 C CA . ARG A 1 190 ? 3.177 7.277 15.853 1.00 88.69 190 ARG A CA 1
ATOM 1499 C C . ARG A 1 190 ? 2.105 8.328 15.597 1.00 88.69 190 ARG A C 1
ATOM 1501 O O . ARG A 1 190 ? 1.422 8.250 14.585 1.00 88.69 190 ARG A O 1
ATOM 1508 N N . ASN A 1 191 ? 2.003 9.350 16.446 1.00 89.69 191 ASN A N 1
ATOM 1509 C CA . ASN A 1 191 ? 0.955 10.371 16.318 1.00 89.69 191 ASN A CA 1
ATOM 1510 C C . ASN A 1 191 ? 1.071 11.169 15.014 1.00 89.69 191 ASN A C 1
ATOM 1512 O O . ASN A 1 191 ? 0.062 11.472 14.373 1.00 89.69 191 ASN A O 1
ATOM 1516 N N . HIS A 1 192 ? 2.298 11.499 14.605 1.00 91.31 192 HIS A N 1
ATOM 1517 C CA . HIS A 1 192 ? 2.552 12.208 13.356 1.00 91.31 192 HIS A CA 1
ATOM 1518 C C . HIS A 1 192 ? 2.199 11.335 12.146 1.00 91.31 192 HIS A C 1
ATOM 1520 O O . HIS A 1 192 ? 1.384 11.735 11.314 1.00 91.31 192 HIS A O 1
ATOM 1526 N N . ASN A 1 193 ? 2.758 10.125 12.085 1.00 93.56 193 ASN A N 1
ATOM 1527 C CA . ASN A 1 193 ? 2.520 9.158 11.020 1.00 93.56 193 ASN A CA 1
ATOM 1528 C C . ASN A 1 193 ? 1.032 8.832 10.911 1.00 93.56 193 ASN A C 1
ATOM 1530 O O . ASN A 1 193 ? 0.467 8.924 9.826 1.00 93.56 193 ASN A O 1
ATOM 1534 N N . LEU A 1 194 ? 0.367 8.537 12.030 1.00 94.31 194 LEU A N 1
ATOM 1535 C CA . LEU A 1 194 ? -1.062 8.264 12.047 1.00 94.31 194 LEU A CA 1
ATOM 1536 C C . LEU A 1 194 ? -1.863 9.477 11.566 1.00 94.31 194 LEU A C 1
ATOM 1538 O O . LEU A 1 194 ? -2.752 9.318 10.740 1.00 94.31 194 LEU A O 1
ATOM 1542 N N . THR A 1 195 ? -1.516 10.698 11.982 1.00 94.69 195 THR A N 1
ATOM 1543 C CA . THR A 1 195 ? -2.168 11.917 11.469 1.00 94.69 195 THR A CA 1
ATOM 1544 C C . THR A 1 195 ? -2.044 12.028 9.946 1.00 94.69 195 THR A C 1
ATOM 1546 O O . THR A 1 195 ? -3.027 12.333 9.269 1.00 94.69 195 THR A O 1
ATOM 1549 N N . VAL A 1 196 ? -0.861 11.764 9.385 1.00 94.94 196 VAL A N 1
ATOM 1550 C CA . VAL A 1 196 ? -0.635 11.773 7.930 1.00 94.94 196 VAL A CA 1
ATOM 1551 C C . VAL A 1 196 ? -1.443 10.668 7.241 1.00 94.94 196 VAL A C 1
ATOM 1553 O O . VAL A 1 196 ? -2.130 10.934 6.255 1.00 94.94 196 VAL A O 1
ATOM 1556 N N . LEU A 1 197 ? -1.430 9.453 7.789 1.00 95.94 197 LEU A N 1
ATOM 1557 C CA . LEU A 1 197 ? -2.144 8.295 7.250 1.00 95.94 197 LEU A CA 1
ATOM 1558 C C . LEU A 1 197 ? -3.673 8.474 7.302 1.00 95.94 197 LEU A C 1
ATOM 1560 O O . LEU A 1 197 ? -4.383 8.116 6.362 1.00 95.94 197 LEU A O 1
ATOM 1564 N N . ARG A 1 198 ? -4.197 9.109 8.353 1.00 95.56 198 ARG A N 1
ATOM 1565 C CA . ARG A 1 198 ? -5.618 9.474 8.454 1.00 95.56 198 ARG A CA 1
ATOM 1566 C C . ARG A 1 198 ? -6.023 10.494 7.395 1.00 95.56 198 ARG A C 1
ATOM 1568 O O . ARG A 1 198 ? -7.074 10.341 6.781 1.00 95.56 198 ARG A O 1
ATOM 1575 N N . ARG A 1 199 ? -5.171 11.484 7.097 1.00 96.06 199 ARG A N 1
ATOM 1576 C CA . ARG A 1 199 ? -5.430 12.469 6.024 1.00 96.06 199 ARG A CA 1
ATOM 1577 C C . ARG A 1 199 ? -5.531 11.836 4.636 1.00 96.06 199 ARG A C 1
ATOM 1579 O O . ARG A 1 199 ? -6.203 12.392 3.771 1.00 96.06 199 ARG A O 1
ATOM 1586 N N . ILE A 1 200 ? -4.891 10.688 4.421 1.00 95.62 200 ILE A N 1
ATOM 1587 C CA . ILE A 1 200 ? -5.007 9.919 3.174 1.00 95.62 200 ILE A CA 1
ATOM 1588 C C . ILE A 1 200 ? -6.069 8.809 3.248 1.00 95.62 200 ILE A C 1
ATOM 1590 O O . ILE A 1 200 ? -6.158 7.997 2.332 1.00 95.62 200 ILE A O 1
ATOM 1594 N N . ASN A 1 201 ? -6.916 8.810 4.284 1.00 96.25 201 ASN A N 1
ATOM 1595 C CA . ASN A 1 201 ? -8.005 7.857 4.512 1.00 96.25 201 ASN A CA 1
ATOM 1596 C C . ASN A 1 201 ? -7.540 6.405 4.702 1.00 96.25 201 ASN A C 1
ATOM 1598 O O . ASN A 1 201 ? -8.122 5.495 4.110 1.00 96.25 201 ASN A O 1
ATOM 1602 N N . LEU A 1 202 ? -6.505 6.168 5.518 1.00 96.88 202 LEU A N 1
ATOM 1603 C CA . LEU A 1 202 ? -6.008 4.815 5.807 1.00 96.88 202 LEU A CA 1
ATOM 1604 C C . LEU A 1 202 ? -7.139 3.842 6.180 1.00 96.88 202 LEU A C 1
ATOM 1606 O O . LEU A 1 202 ? -7.269 2.804 5.539 1.00 96.88 202 LEU A O 1
ATOM 1610 N N . VAL A 1 203 ? -7.985 4.195 7.158 1.00 97.25 203 VAL A N 1
ATOM 1611 C CA . VAL A 1 203 ? -9.081 3.326 7.633 1.00 97.25 203 VAL A CA 1
ATOM 1612 C C . VAL A 1 203 ? -9.991 2.906 6.480 1.00 97.25 203 VAL A C 1
ATOM 1614 O O . VAL A 1 203 ? -10.274 1.722 6.321 1.00 97.25 203 VAL A O 1
ATOM 1617 N N . GLN A 1 204 ? -10.376 3.845 5.615 1.00 96.56 204 GLN A N 1
ATOM 1618 C CA . GLN A 1 204 ? -11.199 3.545 4.448 1.00 96.56 204 GLN A CA 1
ATOM 1619 C C . GLN A 1 204 ? -10.534 2.528 3.509 1.00 96.56 204 GLN A C 1
ATOM 1621 O O . GLN A 1 204 ? -11.197 1.591 3.070 1.00 96.56 204 GLN A O 1
ATOM 1626 N N . HIS A 1 205 ? -9.242 2.694 3.202 1.00 96.94 205 HIS A N 1
ATOM 1627 C CA . HIS A 1 205 ? -8.514 1.771 2.322 1.00 96.94 205 HIS A CA 1
ATOM 1628 C C . HIS A 1 205 ? -8.436 0.363 2.925 1.00 96.94 205 HIS A C 1
ATOM 1630 O O . HIS A 1 205 ? -8.650 -0.620 2.215 1.00 96.94 205 HIS A O 1
ATOM 1636 N N . LEU A 1 206 ? -8.195 0.259 4.237 1.00 97.31 206 LEU A N 1
ATOM 1637 C CA . LEU A 1 206 ? -8.167 -1.023 4.945 1.00 97.31 206 LEU A CA 1
ATOM 1638 C C . LEU A 1 206 ? -9.539 -1.711 4.921 1.00 97.31 206 LEU A C 1
ATOM 1640 O O . LEU A 1 206 ? -9.623 -2.887 4.576 1.00 97.31 206 LEU A O 1
ATOM 1644 N N . LEU A 1 207 ? -10.619 -0.977 5.208 1.00 96.69 207 LEU A N 1
ATOM 1645 C CA . LEU A 1 207 ? -11.981 -1.520 5.187 1.00 96.69 207 LEU A CA 1
ATOM 1646 C C . LEU A 1 207 ? -12.405 -1.967 3.784 1.00 96.69 207 LEU A C 1
ATOM 1648 O O . LEU A 1 207 ? -12.957 -3.052 3.640 1.00 96.69 207 LEU A O 1
ATOM 1652 N N . ILE A 1 208 ? -12.120 -1.172 2.746 1.00 95.00 208 ILE A N 1
ATOM 1653 C CA . ILE A 1 208 ? -12.401 -1.557 1.352 1.00 95.00 208 ILE A CA 1
ATOM 1654 C C . ILE A 1 208 ? -11.641 -2.835 0.993 1.00 95.00 208 ILE A C 1
ATOM 1656 O O . ILE A 1 208 ? -12.202 -3.711 0.342 1.00 95.00 208 ILE A O 1
ATOM 1660 N N . THR A 1 209 ? -10.389 -2.959 1.438 1.00 95.31 209 THR A N 1
ATOM 1661 C CA . THR A 1 209 ? -9.573 -4.152 1.191 1.00 95.31 209 THR A CA 1
ATOM 1662 C C . THR A 1 209 ? -10.149 -5.382 1.892 1.00 95.31 209 THR A C 1
ATOM 1664 O O . THR A 1 209 ? -10.263 -6.430 1.266 1.00 95.31 209 THR A O 1
ATOM 1667 N N . LEU A 1 210 ? -10.599 -5.249 3.143 1.00 95.06 210 LEU A N 1
ATOM 1668 C CA . LEU A 1 210 ? -11.263 -6.330 3.884 1.00 95.06 210 LEU A CA 1
ATOM 1669 C C . LEU A 1 210 ? -12.570 -6.811 3.235 1.00 95.06 210 LEU A C 1
ATOM 1671 O O . LEU A 1 210 ? -12.960 -7.954 3.448 1.00 95.06 210 LEU A O 1
ATOM 1675 N N . GLN A 1 211 ? -13.258 -5.967 2.458 1.00 92.50 211 GLN A N 1
ATOM 1676 C CA . GLN A 1 211 ? -14.476 -6.364 1.733 1.00 92.50 211 GLN A CA 1
ATOM 1677 C C . GLN A 1 211 ? -14.196 -7.154 0.453 1.00 92.50 211 GLN A C 1
ATOM 1679 O O . GLN A 1 211 ? -15.132 -7.626 -0.197 1.00 92.50 211 GLN A O 1
ATOM 1684 N N . ARG A 1 212 ? -12.935 -7.276 0.038 1.00 90.56 212 ARG A N 1
ATOM 1685 C CA . ARG A 1 212 ? -12.598 -7.980 -1.194 1.00 90.56 212 ARG A CA 1
ATOM 1686 C C . ARG A 1 212 ? -12.600 -9.490 -0.976 1.00 90.56 212 ARG A C 1
ATOM 1688 O O . ARG A 1 212 ? -12.012 -9.993 -0.028 1.00 90.56 212 ARG A O 1
ATOM 1695 N N . GLY A 1 213 ? -13.209 -10.217 -1.911 1.00 89.19 213 GLY A N 1
ATOM 1696 C CA . GLY A 1 213 ? -13.252 -11.684 -1.894 1.00 89.19 213 GLY A CA 1
ATOM 1697 C C . GLY A 1 213 ? -12.000 -12.375 -2.446 1.00 89.19 213 GLY A C 1
ATOM 1698 O O . GLY A 1 213 ? -11.979 -13.597 -2.523 1.00 89.19 213 GLY A O 1
ATOM 1699 N N . ASP A 1 214 ? -10.987 -11.615 -2.868 1.00 91.56 214 ASP A N 1
ATOM 1700 C CA . ASP A 1 214 ? -9.748 -12.109 -3.485 1.00 91.56 214 ASP A CA 1
ATOM 1701 C C . ASP A 1 214 ? -8.511 -11.946 -2.583 1.00 91.56 214 ASP A C 1
ATOM 1703 O O . ASP A 1 214 ? -7.379 -12.034 -3.053 1.00 91.56 214 ASP A O 1
ATOM 1707 N N . VAL A 1 215 ? -8.723 -11.707 -1.286 1.00 95.00 215 VAL A N 1
ATOM 1708 C CA . VAL A 1 215 ? -7.658 -11.543 -0.290 1.00 95.00 215 VAL A CA 1
ATOM 1709 C C . VAL A 1 215 ? -7.506 -12.828 0.511 1.00 95.00 215 VAL A C 1
ATOM 1711 O O . VAL A 1 215 ? -8.477 -13.356 1.051 1.00 95.00 215 VAL A O 1
ATOM 1714 N N . GLU A 1 216 ? -6.279 -13.331 0.605 1.00 95.44 216 GLU A N 1
ATOM 1715 C CA . GLU A 1 216 ? -5.997 -14.552 1.354 1.00 95.44 216 GLU A CA 1
ATOM 1716 C C . GLU A 1 216 ? -6.152 -14.351 2.870 1.00 95.44 216 GLU A C 1
ATOM 1718 O O . GLU A 1 216 ? -5.857 -13.287 3.414 1.00 95.44 216 GLU A O 1
ATOM 1723 N N . VAL A 1 217 ? -6.566 -15.407 3.576 1.00 96.88 217 VAL A N 1
ATOM 1724 C CA . VAL A 1 217 ? -6.785 -15.403 5.035 1.00 96.88 217 VAL A CA 1
ATOM 1725 C C . VAL A 1 217 ? -5.626 -14.792 5.842 1.00 96.88 217 VAL A C 1
ATOM 1727 O O . VAL A 1 217 ? -5.906 -13.881 6.620 1.00 96.88 217 VAL A O 1
ATOM 1730 N N . PRO A 1 218 ? -4.342 -15.175 5.658 1.00 97.81 218 PRO A N 1
ATOM 1731 C CA . PRO A 1 218 ? -3.244 -14.567 6.424 1.00 97.81 218 PRO A CA 1
ATOM 1732 C C . PRO A 1 218 ? -3.128 -13.049 6.215 1.00 97.81 218 PRO A C 1
ATOM 1734 O O . PRO A 1 218 ? -2.681 -12.313 7.095 1.00 97.81 218 PRO A O 1
ATOM 1737 N N . VAL A 1 219 ? -3.541 -12.556 5.049 1.00 98.12 219 VAL A N 1
ATOM 1738 C CA . VAL A 1 219 ? -3.523 -11.131 4.714 1.00 98.12 219 VAL A CA 1
ATOM 1739 C C . VAL A 1 219 ? -4.695 -10.410 5.377 1.00 98.12 219 VAL A C 1
ATOM 1741 O O . VAL A 1 219 ? -4.503 -9.326 5.927 1.00 98.12 219 VAL A O 1
ATOM 1744 N N . LEU A 1 220 ? -5.884 -11.024 5.401 1.00 97.44 220 LEU A N 1
ATOM 1745 C CA . LEU A 1 220 ? -7.036 -10.524 6.160 1.00 97.44 220 LEU A CA 1
ATOM 1746 C C . LEU A 1 220 ? -6.717 -10.419 7.655 1.00 97.44 220 LEU A C 1
ATOM 1748 O O . LEU A 1 220 ? -6.981 -9.384 8.263 1.00 97.44 220 LEU A O 1
ATOM 1752 N N . GLU A 1 221 ? -6.098 -11.448 8.236 1.00 97.88 221 GLU A N 1
ATOM 1753 C CA . GLU A 1 221 ? -5.650 -11.431 9.633 1.00 97.88 221 GLU A CA 1
ATOM 1754 C C . GLU A 1 221 ? -4.716 -10.244 9.891 1.00 97.88 221 GLU A C 1
ATOM 1756 O O . GLU A 1 221 ? -4.922 -9.476 10.833 1.00 97.88 221 GLU A O 1
ATOM 1761 N N . LYS A 1 222 ? -3.738 -10.023 9.004 1.00 98.06 222 LYS A N 1
ATOM 1762 C CA . LYS A 1 222 ? -2.803 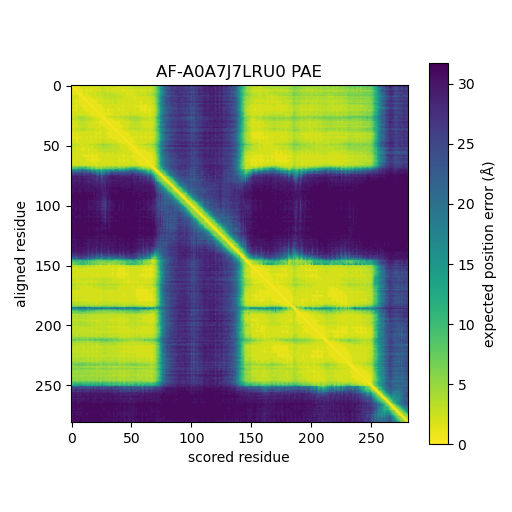-8.900 9.119 1.00 98.06 222 LYS A CA 1
ATOM 1763 C C . LYS A 1 222 ? -3.485 -7.532 8.961 1.00 98.06 222 LYS A C 1
ATOM 1765 O O . LYS A 1 222 ? -3.129 -6.598 9.677 1.00 98.06 222 LYS A O 1
ATOM 1770 N N . LEU A 1 223 ? -4.484 -7.402 8.083 1.00 97.81 223 LEU A N 1
ATOM 1771 C CA . LEU A 1 223 ? -5.303 -6.186 7.941 1.00 97.81 223 LEU A CA 1
ATOM 1772 C C . LEU A 1 223 ? -6.102 -5.879 9.214 1.00 97.81 223 LEU A C 1
ATOM 1774 O O . LEU A 1 223 ? -6.170 -4.721 9.629 1.00 97.81 223 LEU A O 1
ATOM 1778 N N . VAL A 1 224 ? -6.694 -6.902 9.838 1.00 96.94 224 VAL A N 1
ATOM 1779 C CA . VAL A 1 224 ? -7.440 -6.752 11.097 1.00 96.94 224 VAL A CA 1
ATOM 1780 C C . VAL A 1 224 ? -6.507 -6.334 12.232 1.00 96.94 224 VAL A C 1
ATOM 1782 O O . VAL A 1 224 ? -6.858 -5.430 12.987 1.00 96.94 224 VAL A O 1
ATOM 1785 N N . VAL A 1 225 ? -5.306 -6.919 12.320 1.00 97.38 225 VAL A N 1
ATOM 1786 C CA . VAL A 1 225 ? -4.278 -6.492 13.288 1.00 97.38 225 VAL A CA 1
ATOM 1787 C C . VAL A 1 225 ? -3.930 -5.016 13.089 1.00 97.38 225 VAL A C 1
ATOM 1789 O O . VAL A 1 225 ? -3.974 -4.250 14.048 1.00 97.38 225 VAL A O 1
ATOM 1792 N N . LEU A 1 226 ? -3.670 -4.587 11.850 1.00 97.31 226 LEU A N 1
ATOM 1793 C CA . LEU A 1 226 ? -3.371 -3.187 11.538 1.00 97.31 226 LEU A CA 1
ATOM 1794 C C . LEU A 1 226 ? -4.518 -2.238 11.929 1.00 97.31 226 LEU A C 1
ATOM 1796 O O . LEU A 1 226 ? -4.270 -1.192 12.526 1.00 97.31 226 LEU A O 1
ATOM 1800 N N . LEU A 1 227 ? -5.774 -2.594 11.635 1.00 97.12 227 LEU A N 1
ATOM 1801 C CA . LEU A 1 227 ? -6.935 -1.820 12.094 1.00 97.12 227 LEU A CA 1
ATOM 1802 C C . LEU A 1 227 ? -7.034 -1.775 13.620 1.00 97.12 227 LEU A C 1
ATOM 1804 O O . LEU A 1 227 ? -7.385 -0.730 14.163 1.00 97.12 227 LEU A O 1
ATOM 1808 N N . GLY A 1 228 ? -6.713 -2.879 14.297 1.00 96.31 228 GLY A N 1
ATOM 1809 C CA . GLY A 1 228 ? -6.632 -2.952 15.753 1.00 96.31 228 GLY A CA 1
ATOM 1810 C C . GLY A 1 228 ? -5.624 -1.954 16.315 1.00 96.31 228 GLY A C 1
ATOM 1811 O O . GLY A 1 228 ? -5.978 -1.180 17.198 1.00 96.31 228 GLY A O 1
ATOM 1812 N N . VAL A 1 229 ? -4.420 -1.889 15.738 1.00 94.75 229 VAL A N 1
ATOM 1813 C CA . VAL A 1 229 ? -3.401 -0.901 16.130 1.00 94.75 229 VAL A CA 1
ATOM 1814 C C . VAL A 1 229 ? -3.910 0.527 15.923 1.00 94.75 229 VAL A C 1
ATOM 1816 O O . VAL A 1 229 ? -3.774 1.360 16.812 1.00 94.75 229 VAL A O 1
ATOM 1819 N N . VAL A 1 230 ? -4.555 0.827 14.790 1.00 94.50 230 VAL A N 1
ATOM 1820 C CA . VAL A 1 230 ? -5.136 2.164 14.544 1.00 94.50 230 VAL A CA 1
ATOM 1821 C C . VAL A 1 230 ? -6.256 2.501 15.540 1.00 94.50 230 VAL A C 1
ATOM 1823 O O . VAL A 1 230 ? -6.424 3.666 15.908 1.00 94.50 230 VAL A O 1
ATOM 1826 N N . LEU A 1 231 ? -7.027 1.500 15.975 1.00 94.81 231 LEU A N 1
ATOM 1827 C CA . LEU A 1 231 ? -8.116 1.651 16.938 1.00 94.81 231 LEU A CA 1
ATOM 1828 C C . LEU A 1 231 ? -7.619 1.962 18.357 1.00 94.81 231 LEU A C 1
ATOM 1830 O O . LEU A 1 231 ? -8.365 2.580 19.113 1.00 94.81 231 LEU A O 1
ATOM 1834 N N . GLU A 1 232 ? -6.387 1.600 18.725 1.00 93.31 232 GLU A N 1
ATOM 1835 C CA . GLU A 1 232 ? -5.816 1.941 20.040 1.00 93.31 232 GLU A CA 1
ATOM 1836 C C . GLU A 1 232 ? -5.818 3.459 20.300 1.00 93.31 232 GLU A C 1
ATOM 1838 O O . GLU A 1 232 ? -6.039 3.888 21.430 1.00 93.31 232 GLU A O 1
ATOM 1843 N N . ASP A 1 233 ? -5.645 4.279 19.254 1.00 90.56 233 ASP A N 1
ATOM 1844 C CA . ASP A 1 233 ? -5.732 5.748 19.326 1.00 90.56 233 ASP A CA 1
ATOM 1845 C C . ASP A 1 233 ? -7.175 6.284 19.222 1.00 90.56 233 ASP A C 1
ATOM 1847 O O . ASP A 1 233 ? -7.404 7.495 19.250 1.00 90.56 233 ASP A O 1
ATOM 1851 N N . GLY A 1 234 ? -8.154 5.391 19.066 1.00 93.12 234 GLY A N 1
ATOM 1852 C CA . GLY A 1 234 ? -9.560 5.698 18.829 1.00 93.12 234 GLY A CA 1
ATOM 1853 C C . GLY A 1 234 ? -9.839 6.202 17.412 1.00 93.12 234 GLY A C 1
ATOM 1854 O O . GLY A 1 234 ? -9.058 6.952 16.827 1.00 93.12 234 GLY A O 1
ATOM 1855 N N . PHE A 1 235 ? -10.986 5.818 16.850 1.00 95.75 235 PHE A N 1
ATOM 1856 C CA . PHE A 1 235 ? -11.429 6.333 15.553 1.00 95.75 235 PHE A CA 1
ATOM 1857 C C . PHE A 1 235 ? -11.994 7.752 15.659 1.00 95.75 235 PHE A C 1
ATOM 1859 O O . PHE A 1 235 ? -12.725 8.091 16.592 1.00 95.75 235 PHE A O 1
ATOM 1866 N N . LEU A 1 236 ? -11.713 8.570 14.647 1.00 95.38 236 LEU A N 1
ATOM 1867 C CA . LEU A 1 236 ? -12.417 9.827 14.415 1.00 95.38 236 LEU A CA 1
ATOM 1868 C C . LEU A 1 236 ? -13.884 9.551 14.051 1.00 95.38 236 LEU A C 1
ATOM 1870 O O . LEU A 1 236 ? -14.208 8.486 13.531 1.00 95.38 236 LEU A O 1
ATOM 1874 N N . GLY A 1 237 ? -14.775 10.531 14.236 1.00 96.00 237 GLY A N 1
ATOM 1875 C CA . GLY A 1 237 ? -16.198 10.370 13.894 1.00 96.00 237 GLY A CA 1
ATOM 1876 C C . GLY A 1 237 ? -16.428 9.897 12.451 1.00 96.00 237 GLY A C 1
ATOM 1877 O O . GLY A 1 237 ? -17.188 8.962 12.220 1.00 96.00 237 GLY A O 1
ATOM 1878 N N . SER A 1 238 ? -15.684 10.455 11.491 1.00 95.50 238 SER A N 1
ATOM 1879 C CA . SER A 1 238 ? -15.737 10.046 10.080 1.00 95.50 238 SER A CA 1
ATOM 1880 C C . SER A 1 238 ? -15.220 8.625 9.831 1.00 95.50 238 SER A C 1
ATOM 1882 O O . SER A 1 238 ? -15.710 7.937 8.942 1.00 95.50 238 SER A O 1
ATOM 1884 N N . GLU A 1 239 ? -14.224 8.173 10.593 1.00 96.75 239 GLU A N 1
ATOM 1885 C CA . GLU A 1 239 ? -13.694 6.806 10.502 1.00 96.75 239 GLU A CA 1
ATOM 1886 C C . GLU A 1 239 ? -14.685 5.813 11.114 1.00 96.75 239 GLU A C 1
ATOM 1888 O O . GLU A 1 239 ? -14.938 4.754 10.545 1.00 96.75 239 GLU A O 1
ATOM 1893 N N . LEU A 1 240 ? -15.320 6.184 12.228 1.00 96.69 240 LEU A N 1
ATOM 1894 C CA . LEU A 1 240 ? -16.363 5.384 12.852 1.00 96.69 240 LEU A CA 1
ATOM 1895 C C . LEU A 1 240 ? -17.569 5.211 11.921 1.00 96.69 240 LEU A C 1
ATOM 1897 O O . LEU A 1 240 ? -18.079 4.103 11.794 1.00 96.69 240 LEU A O 1
ATOM 1901 N N . GLU A 1 241 ? -17.993 6.262 11.214 1.00 95.94 241 GLU A N 1
ATOM 1902 C CA . GLU A 1 241 ? -19.037 6.157 10.186 1.00 95.94 241 GLU A CA 1
ATOM 1903 C C . GLU A 1 241 ? -18.661 5.162 9.077 1.00 95.94 241 GLU A C 1
ATOM 1905 O O . GLU A 1 241 ? -19.500 4.363 8.652 1.00 95.94 241 GLU A O 1
ATOM 1910 N N . GLN A 1 242 ? -17.398 5.163 8.630 1.00 95.62 242 GLN A N 1
ATOM 1911 C CA . GLN A 1 242 ? -16.903 4.194 7.645 1.00 95.62 242 GLN A CA 1
ATOM 1912 C C . GLN A 1 242 ? -16.957 2.764 8.187 1.00 95.62 242 GLN A C 1
ATOM 1914 O O . GLN A 1 242 ? -17.416 1.869 7.479 1.00 95.62 242 GLN A O 1
ATOM 1919 N N . VAL A 1 243 ? -16.548 2.552 9.442 1.00 95.56 243 VAL A N 1
ATOM 1920 C CA . VAL A 1 243 ? -16.607 1.243 10.109 1.00 95.56 243 VAL A CA 1
ATOM 1921 C C . VAL A 1 243 ? -18.051 0.774 10.267 1.00 95.56 243 VAL A C 1
ATOM 1923 O O . VAL A 1 243 ? -18.360 -0.363 9.930 1.00 95.56 243 VAL A O 1
ATOM 1926 N N . VAL A 1 244 ? -18.963 1.640 10.715 1.00 94.25 244 VAL A N 1
ATOM 1927 C CA . VAL A 1 244 ? -20.390 1.307 10.847 1.00 94.25 244 VAL A CA 1
ATOM 1928 C C . VAL A 1 244 ? -20.978 0.929 9.491 1.00 94.25 244 VAL A C 1
ATOM 1930 O O . VAL A 1 244 ? -21.650 -0.096 9.374 1.00 94.25 244 VAL A O 1
ATOM 1933 N N . LYS A 1 245 ? -20.690 1.710 8.443 1.00 92.81 245 LYS A N 1
ATOM 1934 C CA . LYS A 1 245 ? -21.132 1.398 7.081 1.00 92.81 245 LYS A CA 1
ATOM 1935 C C . LYS A 1 245 ? -20.563 0.065 6.598 1.00 92.81 245 LYS A C 1
ATOM 1937 O O . LYS A 1 245 ? -21.309 -0.724 6.026 1.00 92.81 245 LYS A O 1
ATOM 1942 N N . PHE A 1 246 ? -19.280 -0.194 6.849 1.00 94.06 246 PHE A N 1
ATOM 1943 C CA . PHE A 1 246 ? -18.647 -1.479 6.562 1.00 94.06 246 PHE A CA 1
ATOM 1944 C C . PHE A 1 246 ? -19.385 -2.618 7.272 1.00 94.06 246 PHE A C 1
ATOM 1946 O O . PHE A 1 246 ? -19.790 -3.563 6.609 1.00 94.06 246 PHE A O 1
ATOM 1953 N N . VAL A 1 247 ? -19.650 -2.511 8.578 1.00 92.19 247 VAL A N 1
ATOM 1954 C CA . VAL A 1 247 ? -20.342 -3.562 9.341 1.00 92.19 247 VAL A CA 1
ATOM 1955 C C . VAL A 1 247 ? -21.738 -3.829 8.775 1.00 92.19 247 VAL A C 1
ATOM 1957 O O . VAL A 1 247 ? -22.097 -4.983 8.562 1.00 92.19 247 VAL A O 1
ATOM 1960 N N . ILE A 1 248 ? -22.504 -2.776 8.474 1.00 89.94 248 ILE A N 1
ATOM 1961 C CA . ILE A 1 248 ? -23.851 -2.903 7.901 1.00 89.94 248 ILE A CA 1
ATOM 1962 C C . ILE A 1 248 ? -23.808 -3.576 6.522 1.00 89.94 248 ILE A C 1
ATOM 1964 O O . ILE A 1 248 ? -24.625 -4.444 6.233 1.00 89.94 248 ILE A O 1
ATOM 1968 N N . MET A 1 249 ? -22.872 -3.175 5.661 1.00 86.94 249 MET A N 1
ATOM 1969 C CA . MET A 1 249 ? -22.767 -3.716 4.303 1.00 86.94 249 MET A CA 1
ATOM 1970 C C . MET A 1 249 ? -22.217 -5.145 4.272 1.00 86.94 249 MET A C 1
ATOM 1972 O O . MET A 1 249 ? -22.593 -5.911 3.391 1.00 86.94 249 MET A O 1
ATOM 1976 N N . THR A 1 250 ? -21.333 -5.496 5.206 1.00 85.75 250 THR A N 1
ATOM 1977 C CA . THR A 1 250 ? -20.649 -6.795 5.227 1.00 85.75 250 THR A CA 1
ATOM 1978 C C . THR A 1 250 ? -21.465 -7.867 5.945 1.00 85.75 250 THR A C 1
ATOM 1980 O O . THR A 1 250 ? -21.486 -9.010 5.501 1.00 85.75 250 THR A O 1
ATOM 1983 N N . PHE A 1 251 ? -22.143 -7.523 7.044 1.00 80.31 251 PHE A N 1
ATOM 1984 C CA . PHE A 1 251 ? -22.780 -8.511 7.922 1.00 80.31 251 PHE A CA 1
ATOM 1985 C C . PHE A 1 251 ? -24.311 -8.547 7.836 1.00 80.31 251 PHE A C 1
ATOM 1987 O O . PHE A 1 251 ? -24.904 -9.227 8.665 1.00 80.31 251 PHE A O 1
ATOM 1994 N N . ASP A 1 252 ? -24.926 -7.833 6.876 1.00 67.56 252 ASP A N 1
ATOM 1995 C CA . ASP A 1 252 ? -26.385 -7.669 6.686 1.00 67.56 252 ASP A CA 1
ATOM 1996 C C . ASP A 1 252 ? -27.134 -7.666 8.031 1.00 67.56 252 ASP A C 1
ATOM 1998 O O . ASP A 1 252 ? -27.642 -8.705 8.468 1.00 67.56 252 ASP A O 1
ATOM 2002 N N . PRO A 1 253 ? -27.110 -6.534 8.763 1.00 58.91 253 PRO A N 1
ATOM 2003 C CA . PRO A 1 253 ? -27.443 -6.514 10.175 1.00 58.91 253 PRO A CA 1
ATOM 2004 C C . PRO A 1 253 ? -28.823 -7.132 10.387 1.00 58.91 253 PRO A C 1
ATOM 2006 O O . PRO A 1 253 ? -29.733 -6.864 9.592 1.00 58.91 253 PRO A O 1
ATOM 2009 N N . PRO A 1 254 ? -29.002 -7.937 11.452 1.00 58.75 254 PRO A N 1
ATOM 2010 C CA . PRO A 1 254 ? -30.256 -8.625 11.694 1.00 58.75 254 PRO A CA 1
ATOM 2011 C C . PRO A 1 254 ? -31.385 -7.604 11.630 1.00 58.75 254 PRO A C 1
ATOM 2013 O O . PRO A 1 254 ? -31.415 -6.642 12.404 1.00 58.75 254 PRO A O 1
ATOM 2016 N N . LYS A 1 255 ? -32.285 -7.784 10.653 1.00 55.94 255 LYS A N 1
ATOM 2017 C CA . LYS A 1 255 ? -33.475 -6.947 10.507 1.00 55.94 255 LYS A CA 1
ATOM 2018 C C . LYS A 1 255 ? -34.148 -6.946 11.866 1.00 55.94 255 LYS A C 1
ATOM 2020 O O . LYS A 1 255 ? -34.546 -8.011 12.331 1.00 55.94 255 LYS A O 1
ATOM 2025 N N . LEU A 1 256 ? -34.230 -5.775 12.505 1.00 57.19 256 LEU A N 1
ATOM 2026 C CA . LEU A 1 256 ? -34.993 -5.598 13.735 1.00 57.19 256 LEU A CA 1
ATOM 2027 C C . LEU A 1 256 ? -36.363 -6.206 13.459 1.00 57.19 256 LEU A C 1
ATOM 2029 O O . LEU A 1 256 ? -37.115 -5.653 12.652 1.00 57.19 256 LEU A O 1
ATOM 2033 N N . ALA A 1 257 ? -36.636 -7.382 14.037 1.00 48.81 257 ALA A N 1
ATOM 2034 C CA . ALA A 1 257 ? -37.908 -8.054 13.862 1.00 48.81 257 ALA A CA 1
ATOM 2035 C C . ALA A 1 257 ? -38.963 -7.003 14.177 1.00 48.81 257 ALA A C 1
ATOM 2037 O O . ALA A 1 257 ? -38.937 -6.410 15.260 1.00 48.81 257 ALA A O 1
ATOM 2038 N N . SER A 1 258 ? -39.791 -6.676 13.179 1.00 47.16 258 SER A N 1
ATOM 2039 C CA . SER A 1 258 ? -40.776 -5.611 13.288 1.00 47.16 258 SER A CA 1
ATOM 2040 C C . SER A 1 258 ? -41.485 -5.806 14.614 1.00 47.16 258 SER A C 1
ATOM 2042 O O . SER A 1 258 ? -42.051 -6.880 14.840 1.00 47.16 258 SER A O 1
ATOM 2044 N N . ARG A 1 259 ? -41.375 -4.813 15.502 1.00 49.84 259 ARG A N 1
ATOM 2045 C CA . ARG A 1 259 ? -42.095 -4.754 16.771 1.00 49.84 259 ARG A CA 1
ATOM 2046 C C . ARG A 1 259 ? -43.523 -5.168 16.456 1.00 49.84 259 ARG A C 1
ATOM 2048 O O . ARG A 1 259 ? -44.230 -4.408 15.794 1.00 49.84 259 ARG A O 1
ATOM 2055 N N . HIS A 1 260 ? -43.878 -6.405 16.804 1.00 48.22 260 HIS A N 1
ATOM 2056 C CA . HIS A 1 260 ? -45.156 -6.976 16.414 1.00 48.22 260 HIS A CA 1
ATOM 2057 C C . HIS A 1 260 ? -46.203 -5.996 16.927 1.00 48.22 260 HIS A C 1
ATOM 2059 O O . HIS A 1 260 ? -46.173 -5.623 18.104 1.00 48.22 260 HIS A O 1
ATOM 2065 N N . GLN A 1 261 ? -47.041 -5.477 16.028 1.00 42.88 261 GLN A N 1
ATOM 2066 C CA . GLN A 1 261 ? -48.150 -4.635 16.436 1.00 42.88 261 GLN A CA 1
ATOM 2067 C C . GLN A 1 261 ? -48.960 -5.443 17.443 1.00 42.88 261 GLN A C 1
ATOM 2069 O O . GLN A 1 261 ? -49.568 -6.456 17.109 1.00 42.88 261 GLN A O 1
ATOM 2074 N N . ILE A 1 262 ? -48.922 -5.004 18.698 1.00 45.72 262 ILE A N 1
ATOM 2075 C CA . ILE A 1 262 ? -49.784 -5.523 19.744 1.00 45.72 262 ILE A CA 1
ATOM 2076 C C . ILE A 1 262 ? -51.181 -5.013 19.400 1.00 45.72 262 ILE A C 1
ATOM 2078 O O . ILE A 1 262 ? -51.569 -3.914 19.800 1.00 45.72 262 ILE A O 1
ATOM 2082 N N . THR A 1 263 ? -51.947 -5.787 18.636 1.00 41.56 263 THR A N 1
ATOM 2083 C CA . THR A 1 263 ? -53.401 -5.654 18.652 1.00 41.56 263 THR A CA 1
ATOM 2084 C C . THR A 1 263 ? -53.862 -6.035 20.051 1.00 41.56 263 THR A C 1
ATOM 2086 O O . THR A 1 263 ? -53.830 -7.200 20.442 1.00 41.56 263 THR A O 1
ATOM 2089 N N . ARG A 1 264 ? -54.241 -5.019 20.831 1.00 45.25 264 ARG A N 1
ATOM 2090 C CA . ARG A 1 264 ? -54.960 -5.192 22.091 1.00 45.25 264 ARG A CA 1
ATOM 2091 C C . ARG A 1 264 ? -56.263 -5.935 21.798 1.00 45.25 264 ARG A C 1
ATOM 2093 O O . ARG A 1 264 ? -57.177 -5.351 21.226 1.00 45.25 264 ARG A O 1
ATOM 2100 N N . VAL A 1 265 ? -56.344 -7.185 22.234 1.00 45.25 265 VAL A N 1
ATOM 2101 C CA . VAL A 1 265 ? -57.615 -7.849 22.526 1.00 45.25 265 VAL A CA 1
ATOM 2102 C C . VAL A 1 265 ? -57.621 -8.085 24.031 1.00 45.25 265 VAL A C 1
ATOM 2104 O O . VAL A 1 265 ? -56.805 -8.836 24.553 1.00 45.25 265 VAL A O 1
ATOM 2107 N N . ASP A 1 266 ? -58.452 -7.305 24.714 1.00 48.06 266 ASP A N 1
ATOM 2108 C CA . ASP A 1 266 ? -58.912 -7.445 26.095 1.00 48.06 266 ASP A CA 1
ATOM 2109 C C . ASP A 1 266 ? -57.950 -8.053 27.138 1.00 48.06 266 ASP A C 1
ATOM 2111 O O . ASP A 1 266 ? -57.926 -9.245 27.435 1.00 48.06 266 ASP A O 1
ATOM 2115 N N . GLY A 1 267 ? -57.263 -7.151 27.843 1.00 46.31 267 GLY A N 1
ATOM 2116 C CA . GLY A 1 267 ? -57.282 -7.187 29.308 1.00 46.31 267 GLY A CA 1
ATOM 2117 C C . GLY A 1 267 ? -56.287 -8.071 30.061 1.00 46.31 267 GLY A C 1
ATOM 2118 O O . GLY A 1 267 ? -56.368 -8.080 31.288 1.00 46.31 267 GLY A O 1
ATOM 2119 N N . LYS A 1 268 ? -55.330 -8.763 29.426 1.00 42.66 268 LYS A N 1
ATOM 2120 C CA . LYS A 1 268 ? -54.228 -9.426 30.160 1.00 42.66 268 LYS A CA 1
ATOM 2121 C C . LYS A 1 268 ? -52.888 -9.301 29.437 1.00 42.66 268 LYS A C 1
ATOM 2123 O O . LYS A 1 268 ? -52.709 -9.813 28.339 1.00 42.66 268 LYS A O 1
ATOM 2128 N N . THR A 1 269 ? -51.932 -8.631 30.079 1.00 41.06 269 THR A N 1
ATOM 2129 C CA . THR A 1 269 ? -50.537 -8.563 29.629 1.00 41.06 269 THR A CA 1
ATOM 2130 C C . THR A 1 269 ? -49.889 -9.932 29.828 1.00 41.06 269 THR A C 1
ATOM 2132 O O . THR A 1 269 ? -49.699 -10.358 30.964 1.00 41.06 269 THR A O 1
ATOM 2135 N N . CYS A 1 270 ? -49.556 -10.625 28.741 1.00 40.22 270 CYS A N 1
ATOM 2136 C CA . CYS A 1 270 ? -48.741 -11.835 28.786 1.00 40.22 270 CYS A CA 1
ATOM 2137 C C . CYS A 1 270 ? -47.318 -11.470 28.349 1.00 40.22 270 CYS A C 1
ATOM 2139 O O . CYS A 1 270 ? -47.122 -10.968 27.243 1.00 40.22 270 CYS A O 1
ATOM 2141 N N . TYR A 1 271 ? -46.333 -11.684 29.222 1.00 45.84 271 TYR A N 1
ATOM 2142 C CA . TYR A 1 271 ? -44.919 -11.545 28.879 1.00 45.84 271 TYR A CA 1
ATOM 2143 C C . TYR A 1 271 ? -44.457 -12.834 28.191 1.00 45.84 271 TYR A C 1
ATOM 2145 O O . TYR A 1 271 ? -44.588 -13.911 28.769 1.00 45.84 271 TYR A O 1
ATOM 2153 N N . CYS A 1 272 ? -43.923 -12.740 26.972 1.00 40.59 272 CYS A N 1
ATOM 2154 C CA . CYS A 1 272 ? -43.148 -13.834 26.392 1.00 40.59 272 CYS A CA 1
ATOM 2155 C C . CYS A 1 272 ? -41.717 -13.731 26.931 1.00 40.59 272 CYS A C 1
ATOM 2157 O O . CYS A 1 272 ? -41.050 -12.721 26.721 1.00 40.59 272 CYS A O 1
ATOM 2159 N N . VAL A 1 273 ? -41.270 -14.754 27.659 1.00 42.75 273 VAL A N 1
ATOM 2160 C CA . VAL A 1 273 ? -39.856 -14.943 28.003 1.00 42.75 273 VAL A CA 1
ATOM 2161 C C . VAL A 1 273 ? -39.207 -15.599 26.788 1.00 42.75 273 VAL A C 1
ATOM 2163 O O . VAL A 1 273 ? -39.474 -16.766 26.507 1.00 42.75 273 VAL A O 1
ATOM 2166 N N . GLU A 1 274 ? -38.403 -14.853 26.032 1.00 42.97 274 GLU A N 1
ATOM 2167 C CA . GLU A 1 274 ? -37.609 -15.429 24.946 1.00 42.97 274 GLU A CA 1
ATOM 2168 C C . GLU A 1 274 ? -36.469 -16.264 25.540 1.00 42.97 274 GLU A C 1
ATOM 2170 O O . GLU A 1 274 ? -35.498 -15.748 26.093 1.00 42.97 274 GLU A O 1
ATOM 2175 N N . HIS A 1 275 ? -36.604 -17.585 25.432 1.00 39.91 275 HIS A N 1
ATOM 2176 C CA . HIS A 1 275 ? -35.490 -18.512 25.564 1.00 39.91 275 HIS A CA 1
ATOM 2177 C C . HIS A 1 275 ? -34.621 -18.392 24.308 1.00 39.91 275 HIS A C 1
ATOM 2179 O O . HIS A 1 275 ? -34.998 -18.863 23.237 1.00 39.91 275 HIS A O 1
ATOM 2185 N N . VAL A 1 276 ? -33.446 -17.777 24.442 1.00 40.47 276 VAL A N 1
ATOM 2186 C CA . VAL A 1 276 ? -32.399 -17.834 23.416 1.00 40.47 276 VAL A CA 1
ATOM 2187 C C . VAL A 1 276 ? -31.808 -19.244 23.436 1.00 40.47 276 VAL A C 1
ATOM 2189 O O . VAL A 1 276 ? -30.996 -19.578 24.301 1.00 40.47 276 VAL A O 1
ATOM 2192 N N . ALA A 1 277 ? -32.244 -20.092 22.506 1.00 38.91 277 ALA A N 1
ATOM 2193 C CA . ALA A 1 277 ? -31.543 -21.324 22.179 1.00 38.91 277 ALA A CA 1
ATOM 2194 C C . ALA A 1 277 ? -30.274 -20.960 21.395 1.00 38.91 277 ALA A C 1
ATOM 2196 O O . ALA A 1 277 ? -30.334 -20.356 20.325 1.00 38.91 277 ALA A O 1
ATOM 2197 N N . ARG A 1 278 ? -29.118 -21.289 21.978 1.00 45.62 278 ARG A N 1
ATOM 2198 C CA . ARG A 1 278 ? -27.846 -21.400 21.263 1.00 45.62 278 ARG A CA 1
ATOM 2199 C C . ARG A 1 278 ? -27.940 -22.626 20.366 1.00 45.62 278 ARG A C 1
ATOM 2201 O O . ARG A 1 278 ? -27.969 -23.724 20.910 1.00 45.62 278 ARG A O 1
ATOM 2208 N N . ASP A 1 279 ? -27.883 -22.431 19.058 1.00 40.72 279 ASP A N 1
ATOM 2209 C CA . ASP A 1 279 ? -27.519 -23.505 18.142 1.00 40.72 279 ASP A CA 1
ATOM 2210 C C . ASP A 1 279 ? -26.166 -23.190 17.509 1.00 40.72 279 ASP A C 1
ATOM 2212 O O . ASP A 1 279 ? -25.942 -22.138 16.910 1.00 40.72 279 ASP A O 1
ATOM 2216 N N . ALA A 1 280 ? -25.251 -24.118 17.762 1.00 38.66 280 ALA A N 1
ATOM 2217 C CA . ALA A 1 280 ? -23.938 -24.236 17.171 1.00 38.66 280 ALA A CA 1
ATOM 2218 C C . ALA A 1 280 ? -24.063 -24.917 15.810 1.00 38.66 280 ALA A C 1
ATOM 2220 O O . ALA A 1 280 ? -24.741 -25.937 15.736 1.00 38.66 280 ALA A O 1
ATOM 2221 N N . TYR A 1 281 ? -23.353 -24.403 14.806 1.00 41.47 281 TYR A N 1
ATOM 2222 C CA . TYR A 1 281 ? -22.669 -25.169 13.760 1.00 41.47 281 TYR A CA 1
ATOM 2223 C C . TYR A 1 281 ? -21.495 -24.343 13.238 1.00 41.47 281 TYR A C 1
ATOM 2225 O O . TYR A 1 281 ? -21.697 -23.131 13.001 1.00 41.47 281 TYR A O 1
#

Solvent-accessible surface area (backbone atoms only — not comparable to full-atom values): 18225 Å² total; per-residue (Å²): 106,69,67,54,53,55,67,40,87,48,47,68,47,43,67,54,43,52,55,50,46,42,49,49,40,72,76,32,65,64,51,47,51,47,30,59,77,70,44,38,39,50,51,49,36,60,37,39,60,83,38,38,93,54,59,49,67,70,59,51,53,50,49,49,60,54,20,27,44,71,53,78,78,75,74,77,77,76,72,77,86,78,85,80,90,89,89,89,90,86,89,85,90,88,90,83,92,83,88,81,84,84,82,79,89,84,82,84,84,86,88,91,85,85,90,82,87,85,88,82,90,81,93,82,82,88,78,90,79,92,78,90,78,85,80,78,74,75,72,73,69,71,75,70,70,43,54,41,72,73,26,67,59,46,38,50,42,42,74,56,33,56,84,52,48,67,71,42,58,66,68,57,48,46,51,53,52,52,50,56,38,48,37,53,64,41,78,92,36,15,71,58,32,41,54,56,40,55,75,64,41,44,68,59,48,54,54,58,54,69,70,45,92,79,62,55,68,76,50,49,54,50,52,52,50,41,51,50,58,56,46,74,77,51,70,52,75,73,52,44,52,52,51,53,50,46,50,46,72,74,62,60,62,80,74,75,73,72,79,72,79,79,76,85,74,83,94,71,92,77,85,82,81,82,78,83,76,87,81,88,131

Organism: NCBI:txid39325

Radius of gyration: 31.98 Å; Cα contacts (8 Å, |Δi|>4): 185; chains: 1; bounding box: 115×65×75 Å

pLDDT: mean 73.39, std 27.84, range [24.56, 98.44]

Mean predicted aligned error: 16.75 Å

Secondary structure (DSSP, 8-state):
-HHHHHT--SHHHHHHHHHHHHHHHHH-HHHHHHHHHTTHHHHHHHHHHTTGGG--HHHHHHHHHHHEEEE--------------------------------------------------------------------------EEEE--HHHIIIIIT-HHHHTTS-HHHHHHHHHHHHHHHH-TTTHHHHHHHHHHTTHHHHHHHHHT-TTS-HHHHHHHHHHHHHHHHT---HHHHHHHHHHHHHHH-PPP----------SS--PPP---------

InterPro domains:
  IPR031570 Neurobeachin/BDCP, DUF4704 [PF15787] (147-210)
  IPR051944 BEACH domain-containing protein [PTHR46108] (1-263)

Nearest PDB structures (foldseek):
  1th1-assembly2_B  TM=5.644E-01  e=1.179E+00  Homo sapiens
  3grl-assembly1_A  TM=8.476E-01  e=3.606E+00  Bos taurus
  8y0p-assembly1_A  TM=5.121E-01  e=1.578E+00  Homo sapiens
  8eic-assembly1_A  TM=2.963E-01  e=3.606E+00  Homo sapiens